Protein AF-A0A957UIY8-F1 (afdb_monomer_lite)

Radius of gyration: 39.54 Å; chains: 1; bounding box: 63×106×102 Å

Structure (mmCIF, N/CA/C/O backbone):
data_AF-A0A957UIY8-F1
#
_entry.id   AF-A0A957UIY8-F1
#
loop_
_atom_site.group_PDB
_atom_site.id
_atom_site.type_symbol
_atom_site.label_atom_id
_atom_site.label_alt_id
_atom_site.label_comp_id
_atom_site.label_asym_id
_atom_site.label_entity_id
_atom_site.label_seq_id
_atom_site.pdbx_PDB_ins_code
_atom_site.Cartn_x
_atom_site.Cartn_y
_atom_site.Cartn_z
_atom_site.occupancy
_atom_site.B_iso_or_equiv
_atom_site.auth_seq_id
_atom_site.auth_comp_id
_atom_site.auth_asym_id
_atom_site.auth_atom_id
_atom_site.pdbx_PDB_model_num
ATOM 1 N N . MET A 1 1 ? 25.566 -82.751 16.396 1.00 43.81 1 MET A N 1
ATOM 2 C CA . MET A 1 1 ? 25.755 -81.304 16.146 1.00 43.81 1 MET A CA 1
ATOM 3 C C . MET A 1 1 ? 25.849 -81.069 14.645 1.00 43.81 1 MET A C 1
ATOM 5 O O . MET A 1 1 ? 26.873 -81.394 14.070 1.00 43.81 1 MET A O 1
ATOM 9 N N . SER A 1 2 ? 24.800 -80.549 14.004 1.00 34.78 2 SER A N 1
ATOM 10 C CA . SER A 1 2 ? 24.921 -79.896 12.693 1.00 34.78 2 SER A CA 1
ATOM 11 C C . SER A 1 2 ? 23.714 -78.977 12.499 1.00 34.78 2 SER A C 1
ATOM 13 O O . SER A 1 2 ? 22.582 -79.446 12.396 1.00 34.78 2 SER A O 1
ATOM 15 N N . ARG A 1 3 ? 23.929 -77.658 12.580 1.00 38.94 3 ARG A N 1
ATOM 16 C CA . ARG A 1 3 ? 22.886 -76.651 12.341 1.00 38.94 3 ARG A CA 1
ATOM 17 C C . ARG A 1 3 ? 22.737 -76.487 10.831 1.00 38.94 3 ARG A C 1
ATOM 19 O O . ARG A 1 3 ? 23.610 -75.912 10.189 1.00 38.94 3 ARG A O 1
ATOM 26 N N . ILE A 1 4 ? 21.623 -76.968 10.286 1.00 39.56 4 ILE A N 1
ATOM 27 C CA . ILE A 1 4 ? 21.183 -76.671 8.920 1.00 39.56 4 ILE A CA 1
ATOM 28 C C . ILE A 1 4 ? 20.757 -75.196 8.897 1.00 39.56 4 ILE A C 1
ATOM 30 O O . ILE A 1 4 ? 19.635 -74.839 9.245 1.00 39.56 4 ILE A O 1
ATOM 34 N N . GLY A 1 5 ? 21.702 -74.313 8.575 1.00 40.25 5 GLY A N 1
ATOM 35 C CA . GLY A 1 5 ? 21.444 -72.898 8.337 1.00 40.25 5 GLY A CA 1
ATOM 36 C C . GLY A 1 5 ? 20.887 -72.708 6.931 1.00 40.25 5 GLY A C 1
ATOM 37 O O . GLY A 1 5 ? 21.641 -72.728 5.963 1.00 40.25 5 GLY A O 1
ATOM 38 N N . ASN A 1 6 ? 19.572 -72.526 6.833 1.00 40.34 6 ASN A N 1
ATOM 39 C CA . ASN A 1 6 ? 18.857 -72.177 5.610 1.00 40.34 6 ASN A CA 1
ATOM 40 C C . ASN A 1 6 ? 19.331 -70.800 5.094 1.00 40.34 6 ASN A C 1
ATOM 42 O O . ASN A 1 6 ? 18.831 -69.757 5.519 1.00 40.34 6 ASN A O 1
ATOM 46 N N . LYS A 1 7 ? 20.343 -70.779 4.217 1.00 44.88 7 LYS A N 1
ATOM 47 C CA . LYS A 1 7 ? 20.733 -69.583 3.463 1.00 44.88 7 LYS A CA 1
ATOM 48 C C . LYS A 1 7 ? 19.700 -69.388 2.355 1.00 44.88 7 LYS A C 1
ATOM 50 O O . LYS A 1 7 ? 19.820 -69.996 1.300 1.00 44.88 7 LYS A O 1
ATOM 55 N N . ARG A 1 8 ? 18.683 -68.553 2.587 1.00 50.72 8 ARG A N 1
ATOM 56 C CA . ARG A 1 8 ? 17.827 -68.072 1.493 1.00 50.72 8 ARG A CA 1
ATOM 57 C C . ARG A 1 8 ? 18.719 -67.329 0.497 1.00 50.72 8 ARG A C 1
ATOM 59 O O . ARG A 1 8 ? 19.300 -66.300 0.849 1.00 50.72 8 ARG A O 1
ATOM 66 N N . GLU A 1 9 ? 18.865 -67.866 -0.708 1.00 51.28 9 GLU A N 1
ATOM 67 C CA . GLU A 1 9 ? 19.443 -67.139 -1.834 1.00 51.28 9 GLU A CA 1
ATOM 68 C C . GLU A 1 9 ? 18.608 -65.876 -2.053 1.00 51.28 9 GLU A C 1
ATOM 70 O O . GLU A 1 9 ? 17.400 -65.934 -2.261 1.00 51.28 9 GLU A O 1
ATOM 75 N N . THR A 1 10 ? 19.235 -64.711 -1.903 1.00 62.66 10 THR A N 1
ATOM 76 C CA . THR A 1 10 ? 18.568 -63.417 -2.075 1.00 62.66 10 THR A CA 1
ATOM 77 C C . THR A 1 10 ? 18.944 -62.865 -3.440 1.00 62.66 10 THR A C 1
ATOM 79 O O . THR A 1 10 ? 19.878 -62.070 -3.574 1.00 62.66 10 THR A O 1
ATOM 82 N N . THR A 1 11 ? 18.249 -63.333 -4.476 1.00 77.69 11 THR A N 1
ATOM 83 C CA . THR A 1 11 ? 18.383 -62.798 -5.833 1.00 77.69 11 THR A CA 1
ATOM 84 C C . THR A 1 11 ? 17.971 -61.328 -5.861 1.00 77.69 11 THR A C 1
ATOM 86 O O . THR A 1 11 ? 17.060 -60.892 -5.156 1.00 77.69 11 THR A O 1
ATOM 89 N N . VAL A 1 12 ? 18.714 -60.533 -6.629 1.00 83.12 12 VAL A N 1
ATOM 90 C CA . VAL A 1 12 ? 18.383 -59.127 -6.872 1.00 83.12 12 VAL A CA 1
ATOM 91 C C . VAL A 1 12 ? 17.495 -59.073 -8.103 1.00 83.12 12 VAL A C 1
ATOM 93 O O . VAL A 1 12 ? 17.894 -59.543 -9.165 1.00 83.12 12 VAL A O 1
ATOM 96 N N . GLU A 1 13 ? 16.315 -58.493 -7.952 1.00 89.00 13 GLU A N 1
ATOM 97 C CA . GLU A 1 13 ? 15.341 -58.309 -9.024 1.00 89.00 13 GLU A CA 1
ATOM 98 C C . GLU A 1 13 ? 15.510 -56.923 -9.654 1.00 89.00 13 GLU A C 1
ATOM 100 O O . GLU A 1 13 ? 15.839 -55.951 -8.967 1.00 89.00 13 GLU A O 1
ATOM 105 N N . MET A 1 14 ? 15.296 -56.834 -10.966 1.00 85.19 14 MET A N 1
ATOM 106 C CA . MET A 1 14 ? 15.291 -55.582 -11.724 1.00 85.19 14 MET A CA 1
ATOM 107 C C . MET A 1 14 ? 13.860 -55.289 -12.171 1.00 85.19 14 MET A C 1
ATOM 109 O O . MET A 1 14 ? 13.295 -56.072 -12.928 1.00 85.19 14 MET A O 1
ATOM 113 N N . ILE A 1 15 ? 13.289 -54.167 -11.732 1.00 85.75 15 ILE A N 1
ATOM 114 C CA . ILE A 1 15 ? 11.948 -53.706 -12.123 1.00 85.75 15 ILE A CA 1
ATOM 115 C C . ILE A 1 15 ? 12.095 -52.264 -12.608 1.00 85.75 15 ILE A C 1
ATOM 117 O O . ILE A 1 15 ? 12.599 -51.427 -11.860 1.00 85.75 15 ILE A O 1
ATOM 121 N N . ASP A 1 16 ? 11.738 -51.984 -13.864 1.00 84.62 16 ASP A N 1
ATOM 122 C CA . ASP A 1 16 ? 11.855 -50.658 -14.501 1.00 84.62 16 ASP A CA 1
ATOM 123 C C . ASP A 1 16 ? 13.245 -50.005 -14.355 1.00 84.62 16 ASP A C 1
ATOM 125 O O . ASP A 1 16 ? 13.390 -48.810 -14.103 1.00 84.62 16 ASP A O 1
ATOM 129 N N . GLY A 1 17 ? 14.304 -50.816 -14.462 1.00 82.62 17 GLY A N 1
ATOM 130 C CA . GLY A 1 17 ? 15.690 -50.361 -14.300 1.00 82.62 17 GLY A CA 1
ATOM 131 C C . GLY A 1 17 ? 16.116 -50.106 -12.847 1.00 82.62 17 GLY A C 1
ATOM 132 O O . GLY A 1 17 ? 17.237 -49.665 -12.605 1.00 82.62 17 GLY A O 1
ATOM 133 N N . VAL A 1 18 ? 15.262 -50.412 -11.868 1.00 84.75 18 VAL A N 1
ATOM 134 C CA . VAL A 1 18 ? 15.526 -50.253 -10.435 1.00 84.75 18 VAL A CA 1
ATOM 135 C C . VAL A 1 18 ? 15.762 -51.613 -9.778 1.00 84.75 18 VAL A C 1
ATOM 137 O O . VAL A 1 18 ? 15.071 -52.591 -10.050 1.00 84.75 18 VAL A O 1
ATOM 140 N N . ARG A 1 19 ? 16.744 -51.668 -8.875 1.00 88.88 19 ARG A N 1
ATOM 141 C CA . ARG A 1 19 ? 17.137 -52.884 -8.155 1.00 88.88 19 ARG A CA 1
ATOM 142 C C . ARG A 1 19 ? 16.327 -53.099 -6.881 1.00 88.88 19 ARG A C 1
ATOM 144 O O . ARG A 1 19 ? 16.262 -52.198 -6.042 1.00 88.88 19 ARG A O 1
ATOM 151 N N . TYR A 1 20 ? 15.847 -54.321 -6.679 1.00 89.06 20 TYR A N 1
ATOM 152 C CA . TYR A 1 20 ? 15.135 -54.761 -5.480 1.00 89.06 20 TYR A CA 1
ATOM 153 C C . TYR A 1 20 ? 15.753 -56.029 -4.891 1.00 89.06 20 TYR A C 1
ATOM 155 O O . TYR A 1 20 ? 16.330 -56.855 -5.595 1.00 89.06 20 TYR A O 1
ATOM 163 N N . ARG A 1 21 ? 15.641 -56.191 -3.574 1.00 88.81 21 ARG A N 1
ATOM 164 C CA . ARG A 1 21 ? 15.962 -57.441 -2.874 1.00 88.81 21 ARG A CA 1
ATOM 165 C C . ARG A 1 21 ? 14.912 -57.667 -1.800 1.00 88.81 21 ARG A C 1
ATOM 167 O O . ARG A 1 21 ? 14.683 -56.772 -0.997 1.00 88.81 21 ARG A O 1
ATOM 174 N N . ASN A 1 22 ? 14.275 -58.836 -1.774 1.00 85.94 22 ASN A N 1
ATOM 175 C CA . ASN A 1 22 ? 13.220 -59.153 -0.799 1.00 85.94 22 ASN A CA 1
ATOM 176 C C . ASN A 1 22 ? 12.143 -58.045 -0.692 1.00 85.94 22 ASN A C 1
ATOM 178 O O . ASN A 1 22 ? 11.760 -57.657 0.410 1.00 85.94 22 ASN A O 1
ATOM 182 N N . GLY A 1 23 ? 11.728 -57.468 -1.828 1.00 84.88 23 GLY A N 1
ATOM 183 C CA . GLY A 1 23 ? 10.741 -56.380 -1.892 1.00 84.88 23 GLY A CA 1
ATOM 184 C C . GLY A 1 23 ? 11.243 -54.981 -1.496 1.00 84.88 23 GLY A C 1
ATOM 185 O O . GLY A 1 23 ? 10.517 -54.006 -1.662 1.00 84.88 23 GLY A O 1
ATOM 186 N N . GLY A 1 24 ? 12.480 -54.834 -1.010 1.00 87.38 24 GLY A N 1
ATOM 187 C CA . GLY A 1 24 ? 13.064 -53.534 -0.667 1.00 87.38 24 GLY A CA 1
ATOM 188 C C . GLY A 1 24 ? 13.900 -52.938 -1.802 1.00 87.38 24 GLY A C 1
ATOM 189 O O . GLY A 1 24 ? 14.765 -53.620 -2.356 1.00 87.38 24 GLY A O 1
ATOM 190 N N . ARG A 1 25 ? 13.692 -51.649 -2.117 1.00 90.56 25 ARG A N 1
ATOM 191 C CA . ARG A 1 25 ? 14.488 -50.909 -3.116 1.00 90.56 25 ARG A CA 1
ATOM 192 C C . ARG A 1 25 ? 15.942 -50.771 -2.659 1.00 90.56 25 ARG A C 1
ATOM 194 O O . ARG A 1 25 ? 16.208 -50.381 -1.520 1.00 90.56 25 ARG A O 1
ATOM 201 N N . LEU A 1 26 ? 16.888 -51.055 -3.549 1.00 90.31 26 LEU A N 1
ATOM 202 C CA . LEU A 1 26 ? 18.320 -50.889 -3.305 1.00 90.31 26 LEU A CA 1
ATOM 203 C C . LEU A 1 26 ? 18.812 -49.499 -3.724 1.00 90.31 26 LEU A C 1
ATOM 205 O O . LEU A 1 26 ? 18.276 -48.851 -4.620 1.00 90.31 26 LEU A O 1
ATOM 209 N N . CYS A 1 27 ? 19.869 -49.051 -3.056 1.00 91.06 27 CYS A N 1
ATOM 210 C CA . CYS A 1 27 ? 20.539 -47.783 -3.297 1.00 91.06 27 CYS A CA 1
ATOM 211 C C . CYS A 1 27 ? 21.176 -47.721 -4.694 1.00 91.06 27 CYS A C 1
ATOM 213 O O . CYS A 1 27 ? 21.987 -48.584 -5.037 1.00 91.06 27 CYS A O 1
ATOM 215 N N . ASN A 1 28 ? 20.908 -46.639 -5.432 1.00 88.38 28 ASN A N 1
ATOM 216 C CA . ASN A 1 28 ? 21.458 -46.380 -6.770 1.00 88.38 28 ASN A CA 1
ATOM 217 C C . ASN A 1 28 ? 22.728 -45.496 -6.755 1.00 88.38 28 ASN A C 1
ATOM 219 O O . ASN A 1 28 ? 22.948 -44.647 -7.624 1.00 88.38 28 ASN A O 1
ATOM 223 N N . ALA A 1 29 ? 23.549 -45.569 -5.700 1.00 85.69 29 ALA A N 1
ATOM 224 C CA . ALA A 1 29 ? 24.845 -44.880 -5.676 1.00 85.69 29 ALA A CA 1
ATOM 225 C C . ALA A 1 29 ? 25.738 -45.364 -6.832 1.00 85.69 29 ALA A C 1
ATOM 227 O O . ALA A 1 29 ? 25.640 -46.526 -7.216 1.00 85.69 29 ALA A O 1
ATOM 228 N N . LYS A 1 30 ? 26.553 -44.453 -7.396 1.00 69.75 30 LYS A N 1
ATOM 229 C CA . LYS A 1 30 ? 27.284 -44.594 -8.675 1.00 69.75 30 LYS A CA 1
ATOM 230 C C . LYS A 1 30 ? 27.619 -46.053 -9.030 1.00 69.75 30 LYS A C 1
ATOM 232 O O . LYS A 1 30 ? 28.400 -46.692 -8.330 1.00 69.75 30 LYS A O 1
ATOM 237 N N . ARG A 1 31 ? 27.081 -46.498 -10.175 1.00 65.50 31 ARG A N 1
ATOM 238 C CA . ARG A 1 31 ? 27.198 -47.848 -10.768 1.00 65.50 31 ARG A CA 1
ATOM 239 C C . ARG A 1 31 ? 26.404 -48.956 -10.070 1.00 65.50 31 ARG A C 1
ATOM 241 O O . ARG A 1 31 ? 26.729 -50.122 -10.253 1.00 65.50 31 ARG A O 1
ATOM 248 N N . ASP A 1 32 ? 25.400 -48.606 -9.268 1.00 71.25 32 ASP A N 1
ATOM 249 C CA . ASP A 1 32 ? 24.534 -49.569 -8.584 1.00 71.25 32 ASP A CA 1
ATOM 250 C C . ASP A 1 32 ? 25.334 -50.646 -7.833 1.00 71.25 32 ASP A C 1
ATOM 252 O O . ASP A 1 32 ? 25.001 -51.827 -7.823 1.00 71.25 32 ASP A O 1
ATOM 256 N N . THR A 1 33 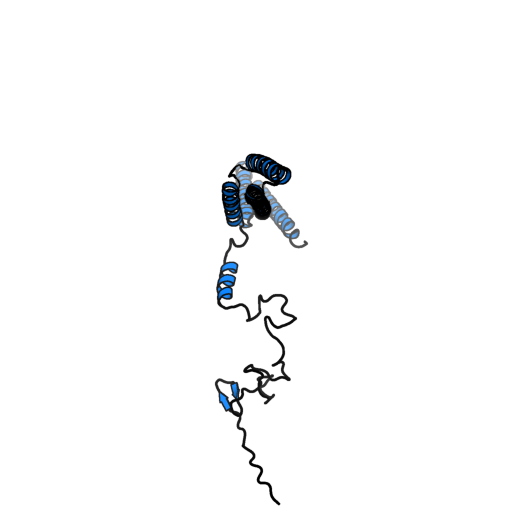? 26.433 -50.266 -7.188 1.00 75.88 33 THR A N 1
ATOM 257 C CA . THR A 1 33 ? 27.326 -51.218 -6.499 1.00 75.88 33 THR A CA 1
ATOM 258 C C . THR A 1 33 ? 27.038 -51.328 -5.007 1.00 75.88 33 THR A C 1
ATOM 260 O O . THR A 1 33 ? 27.438 -52.298 -4.374 1.00 75.88 33 THR A O 1
ATOM 263 N N . CYS A 1 34 ? 26.311 -50.365 -4.430 1.00 83.81 34 CYS A N 1
ATOM 264 C CA . CYS A 1 34 ? 26.157 -50.247 -2.981 1.00 83.81 34 CYS A CA 1
ATOM 265 C C . CYS A 1 34 ? 25.436 -51.440 -2.330 1.00 83.81 34 CYS A C 1
ATOM 267 O O . CYS A 1 34 ? 25.770 -51.802 -1.206 1.00 83.81 34 CYS A O 1
ATOM 269 N N . GLY A 1 35 ? 24.421 -52.016 -2.983 1.00 83.56 35 GLY A N 1
ATOM 270 C CA . GLY A 1 35 ? 23.695 -53.201 -2.497 1.00 83.56 35 GLY A CA 1
ATOM 271 C C . GLY A 1 35 ? 22.893 -53.033 -1.193 1.00 83.56 35 GLY A C 1
ATOM 272 O O . GLY A 1 35 ? 22.199 -53.967 -0.801 1.00 83.56 35 GLY A O 1
ATOM 273 N N . ALA A 1 36 ? 22.960 -51.874 -0.530 1.00 88.31 36 ALA A N 1
ATOM 274 C CA . ALA A 1 36 ? 22.189 -51.549 0.669 1.00 88.31 36 ALA A CA 1
ATOM 275 C C . ALA A 1 36 ? 20.785 -51.034 0.320 1.00 88.31 36 ALA A C 1
ATOM 277 O O . ALA A 1 36 ? 20.599 -50.420 -0.731 1.00 88.31 36 ALA A O 1
ATOM 278 N N . TYR A 1 37 ? 19.819 -51.215 1.225 1.00 90.31 37 TYR A N 1
ATOM 279 C CA . TYR A 1 37 ? 18.465 -50.683 1.061 1.00 90.31 37 TYR A CA 1
ATOM 280 C C . TYR A 1 37 ? 18.441 -49.154 1.064 1.00 90.31 37 TYR A C 1
ATOM 282 O O . TYR A 1 37 ? 19.153 -48.499 1.835 1.00 90.31 37 TYR A O 1
ATOM 290 N N . ALA A 1 38 ? 17.605 -48.585 0.202 1.00 90.62 38 ALA A N 1
ATOM 291 C CA . ALA A 1 38 ? 17.297 -47.171 0.238 1.00 90.62 38 ALA A CA 1
ATOM 292 C C . ALA A 1 38 ? 16.423 -46.839 1.456 1.00 90.62 38 ALA A C 1
ATOM 294 O O . ALA A 1 38 ? 15.601 -47.641 1.898 1.00 90.62 38 ALA A O 1
ATOM 295 N N . VAL A 1 39 ? 16.624 -45.655 2.031 1.00 89.44 39 VAL A N 1
ATOM 296 C CA . VAL A 1 39 ? 15.901 -45.235 3.239 1.00 89.44 39 VAL A CA 1
ATOM 297 C C . VAL A 1 39 ? 14.542 -44.648 2.846 1.00 89.44 39 VAL A C 1
ATOM 299 O O . VAL A 1 39 ? 14.480 -43.810 1.950 1.00 89.44 39 VAL A O 1
ATOM 302 N N . GLY A 1 40 ? 13.464 -45.081 3.513 1.00 79.62 40 GLY A N 1
ATOM 303 C CA . GLY A 1 40 ? 12.134 -44.457 3.418 1.00 79.62 40 GLY A CA 1
ATOM 304 C C . GLY A 1 40 ? 11.519 -44.422 2.013 1.00 79.62 40 GLY A C 1
ATOM 305 O O . GLY A 1 40 ? 10.877 -43.440 1.667 1.00 79.62 40 GLY A O 1
ATOM 306 N N . GLY A 1 41 ? 11.768 -45.435 1.173 1.00 73.75 41 GLY A N 1
ATOM 307 C CA . GLY A 1 41 ? 11.279 -45.470 -0.217 1.00 73.75 41 GLY A CA 1
ATOM 308 C C . GLY A 1 41 ? 12.050 -44.575 -1.202 1.00 73.75 41 GLY A C 1
ATOM 309 O O . GLY A 1 41 ? 11.715 -44.532 -2.384 1.00 73.75 41 GLY A O 1
ATOM 310 N N . GLY A 1 42 ? 13.099 -43.884 -0.743 1.00 81.88 42 GLY A N 1
ATOM 311 C CA . GLY A 1 42 ? 13.964 -43.056 -1.582 1.00 81.88 42 GLY A CA 1
ATOM 312 C C . GLY A 1 42 ? 14.906 -43.859 -2.487 1.00 81.88 42 GLY A C 1
ATOM 313 O O . GLY A 1 42 ? 14.754 -45.059 -2.692 1.00 81.88 42 GLY A O 1
ATOM 314 N N . GLU A 1 43 ? 15.925 -43.189 -3.030 1.00 87.62 43 GLU A N 1
ATOM 315 C CA . GLU A 1 43 ? 16.858 -43.809 -3.992 1.00 87.62 43 GLU A CA 1
ATOM 316 C C . GLU A 1 43 ? 18.227 -44.162 -3.401 1.00 87.62 43 GLU A C 1
ATOM 318 O O . GLU A 1 43 ? 18.998 -44.909 -4.001 1.00 87.62 43 GLU A O 1
ATOM 323 N N . LYS A 1 44 ? 18.563 -43.609 -2.230 1.00 89.19 44 LYS A N 1
ATOM 324 C CA . LYS A 1 44 ? 19.884 -43.747 -1.606 1.00 89.19 44 LYS A CA 1
ATOM 325 C C . LYS A 1 44 ? 19.776 -44.370 -0.217 1.00 89.19 44 LYS A C 1
ATOM 327 O O . LYS A 1 44 ? 18.807 -44.145 0.507 1.00 89.19 44 LYS A O 1
ATOM 332 N N . CYS A 1 45 ? 20.791 -45.139 0.170 1.00 91.06 45 CYS A N 1
ATOM 333 C CA . CYS A 1 45 ? 20.922 -45.666 1.529 1.00 91.06 45 CYS A CA 1
ATOM 334 C C . CYS A 1 45 ? 21.451 -44.597 2.494 1.00 91.06 45 CYS A C 1
ATOM 336 O O . CYS A 1 45 ? 21.872 -43.516 2.080 1.00 91.06 45 CYS A O 1
ATOM 338 N N . HIS A 1 46 ? 21.499 -44.926 3.785 1.00 89.25 46 HIS A N 1
ATOM 339 C CA . HIS A 1 46 ? 22.016 -44.033 4.822 1.00 89.25 46 HIS A CA 1
ATOM 340 C C . HIS A 1 46 ? 23.434 -43.506 4.524 1.00 89.25 46 HIS A C 1
ATOM 342 O O . HIS A 1 46 ? 23.673 -42.314 4.690 1.00 89.25 46 HIS A O 1
ATOM 348 N N . TYR A 1 47 ? 24.323 -44.359 4.002 1.00 87.06 47 TYR A N 1
ATOM 349 C CA . TYR A 1 47 ? 25.715 -44.012 3.676 1.00 87.06 47 TYR A CA 1
ATOM 350 C C . TYR A 1 47 ? 25.874 -43.151 2.418 1.00 87.06 47 TYR A C 1
ATOM 352 O O . TYR A 1 47 ? 26.886 -42.484 2.252 1.00 87.06 47 TYR A O 1
ATOM 360 N N . HIS A 1 48 ? 24.873 -43.140 1.538 1.00 88.69 48 HIS A N 1
ATOM 361 C CA . HIS A 1 48 ? 24.898 -42.382 0.286 1.00 88.69 48 HIS A CA 1
ATOM 362 C C . HIS A 1 48 ? 23.909 -41.208 0.299 1.00 88.69 48 HIS A C 1
ATOM 364 O O . HIS A 1 48 ? 23.394 -40.807 -0.745 1.00 88.69 48 HIS A O 1
ATOM 370 N N . GLY A 1 49 ? 23.630 -40.665 1.490 1.00 83.38 49 GLY A N 1
ATOM 371 C CA . GLY A 1 49 ? 22.823 -39.455 1.665 1.00 83.38 49 GLY A CA 1
ATOM 372 C C . GLY A 1 49 ? 21.310 -39.682 1.711 1.00 83.38 49 GLY A C 1
ATOM 373 O O . GLY A 1 49 ? 20.542 -38.745 1.522 1.00 83.38 49 GLY A O 1
ATOM 374 N N . GLY A 1 50 ? 20.849 -40.909 1.966 1.00 85.81 50 GLY A N 1
ATOM 375 C CA . GLY A 1 50 ? 19.422 -41.231 2.089 1.00 85.81 50 GLY A CA 1
ATOM 376 C C . GLY A 1 50 ? 18.723 -40.571 3.284 1.00 85.81 50 GLY A C 1
ATOM 377 O O . GLY A 1 50 ? 17.517 -40.382 3.237 1.00 85.81 50 GLY A O 1
ATOM 378 N N . LYS A 1 51 ? 19.472 -40.194 4.334 1.00 84.50 51 LYS A N 1
ATOM 379 C CA . LYS A 1 51 ? 18.955 -39.419 5.483 1.00 84.50 51 LYS A CA 1
ATOM 380 C C . LYS A 1 51 ? 19.227 -37.915 5.383 1.00 84.50 51 LYS A C 1
ATOM 382 O O . LYS A 1 51 ? 18.858 -37.178 6.288 1.00 84.50 51 LYS A O 1
ATOM 387 N N . THR A 1 52 ? 19.916 -37.461 4.337 1.00 82.00 52 THR A N 1
ATOM 388 C CA . THR A 1 52 ? 20.223 -36.038 4.177 1.00 82.00 52 THR A CA 1
ATOM 389 C C . THR A 1 52 ? 18.932 -35.291 3.831 1.00 82.00 52 THR A C 1
ATOM 391 O O . THR A 1 52 ? 18.312 -35.649 2.825 1.00 82.00 52 THR A O 1
ATOM 394 N N . PRO A 1 53 ? 18.523 -34.274 4.614 1.00 72.81 53 PRO A N 1
ATOM 395 C CA . PRO A 1 53 ? 17.337 -33.475 4.317 1.00 72.81 53 PRO A CA 1
ATOM 396 C C . PRO A 1 53 ? 17.458 -32.778 2.957 1.00 72.81 53 PRO A C 1
ATOM 398 O O . PRO A 1 53 ? 18.523 -32.264 2.601 1.00 72.81 53 PRO A O 1
ATOM 401 N N . LYS A 1 54 ? 16.374 -32.770 2.179 1.00 71.25 54 LYS A N 1
ATOM 402 C CA . LYS A 1 54 ? 16.312 -32.188 0.829 1.00 71.25 54 LYS A CA 1
ATOM 403 C C . LYS A 1 54 ? 15.128 -31.236 0.731 1.00 71.25 54 LYS A C 1
ATOM 405 O O . LYS A 1 54 ? 14.149 -31.388 1.449 1.00 71.25 54 LYS A O 1
ATOM 410 N N . GLY A 1 55 ? 15.194 -30.293 -0.206 1.00 67.56 55 GLY A N 1
ATOM 411 C CA . GLY A 1 55 ? 14.112 -29.328 -0.405 1.00 67.56 55 GLY A CA 1
ATOM 412 C C . GLY A 1 55 ? 13.942 -28.420 0.812 1.00 67.56 55 GLY A C 1
ATOM 413 O O . GLY A 1 55 ? 14.938 -27.923 1.331 1.00 67.56 55 GLY A O 1
ATOM 414 N N . VAL A 1 56 ? 12.694 -28.226 1.245 1.00 64.81 56 VAL A N 1
ATOM 415 C CA . VAL A 1 56 ? 12.312 -27.356 2.375 1.00 64.81 56 VAL A CA 1
ATOM 416 C C . VAL A 1 56 ? 12.967 -27.744 3.699 1.00 64.81 56 VAL A C 1
ATOM 418 O O . VAL A 1 56 ? 13.275 -26.867 4.496 1.00 64.81 56 VAL A O 1
ATOM 421 N N . ASP A 1 57 ? 13.261 -29.030 3.890 1.00 65.38 57 ASP A N 1
ATOM 422 C CA . ASP A 1 57 ? 13.875 -29.538 5.120 1.00 65.38 57 ASP A CA 1
ATOM 423 C C . ASP A 1 57 ? 15.404 -29.366 5.132 1.00 65.38 57 ASP A C 1
ATOM 425 O O . ASP A 1 57 ? 16.072 -29.710 6.108 1.00 65.38 57 ASP A O 1
ATOM 429 N N . SER A 1 58 ? 15.997 -28.863 4.042 1.00 71.06 58 SER A N 1
ATOM 430 C CA . SER A 1 58 ? 17.436 -28.619 3.976 1.00 71.06 58 SER A CA 1
ATOM 431 C C . SER A 1 58 ? 17.805 -27.303 4.672 1.00 71.06 58 SER A C 1
ATOM 433 O O . SER A 1 58 ? 17.340 -26.247 4.243 1.00 71.06 58 SER A O 1
ATOM 435 N N . PRO A 1 59 ? 18.743 -27.301 5.640 1.00 66.00 59 PRO A N 1
ATOM 436 C CA . PRO A 1 59 ? 19.222 -26.069 6.278 1.00 66.00 59 PRO A CA 1
ATOM 437 C C . PRO A 1 59 ? 19.975 -25.133 5.313 1.00 66.00 59 PRO A C 1
ATOM 439 O O . PRO A 1 59 ? 20.287 -23.997 5.659 1.00 66.00 59 PRO A O 1
ATOM 442 N N . HIS A 1 60 ? 20.271 -25.591 4.091 1.00 65.31 60 HIS A N 1
ATOM 443 C CA . HIS A 1 60 ? 20.905 -24.799 3.036 1.00 65.31 60 HIS A CA 1
ATOM 444 C C . HIS A 1 60 ? 19.919 -24.274 1.983 1.00 65.31 60 HIS A C 1
ATOM 446 O O . HIS A 1 60 ? 20.345 -23.626 1.023 1.00 65.31 60 HIS A O 1
ATOM 452 N N . ALA A 1 61 ? 18.615 -24.521 2.137 1.00 60.62 61 ALA A N 1
ATOM 453 C CA . ALA A 1 61 ? 17.593 -23.992 1.243 1.00 60.62 61 ALA A CA 1
ATOM 454 C C . ALA A 1 61 ? 17.410 -22.479 1.457 1.00 60.62 61 ALA A C 1
ATOM 456 O O . ALA A 1 61 ? 16.494 -22.034 2.136 1.00 60.62 61 ALA A O 1
ATOM 457 N N . LYS A 1 62 ? 18.296 -21.667 0.864 1.00 58.28 62 LYS A N 1
ATOM 458 C CA . LYS A 1 62 ? 18.199 -20.197 0.915 1.00 58.28 62 LYS A CA 1
ATOM 459 C C . LYS A 1 62 ? 17.009 -19.678 0.109 1.00 58.28 62 LYS A C 1
ATOM 461 O O . LYS A 1 62 ? 16.308 -18.773 0.549 1.00 58.28 62 LYS A O 1
ATOM 466 N N . HIS A 1 63 ? 16.784 -20.254 -1.073 1.00 58.28 63 HIS A N 1
ATOM 467 C CA . HIS A 1 63 ? 15.679 -19.906 -1.963 1.00 58.28 63 HIS A CA 1
ATOM 468 C C . HIS A 1 63 ? 15.110 -21.201 -2.552 1.00 58.28 63 HIS A C 1
ATOM 470 O O . HIS A 1 63 ? 15.828 -21.959 -3.203 1.00 58.28 63 HIS A O 1
ATOM 476 N N . LEU A 1 64 ? 13.815 -21.459 -2.359 1.00 58.56 64 LEU A N 1
ATOM 477 C CA . LEU A 1 64 ? 13.135 -22.660 -2.872 1.00 58.56 64 LEU A CA 1
ATOM 478 C C . LEU A 1 64 ? 12.903 -22.630 -4.394 1.00 58.56 64 LEU A C 1
ATOM 480 O O . LEU A 1 64 ? 12.340 -23.577 -4.938 1.00 58.56 64 LEU A O 1
ATOM 484 N N . ARG A 1 65 ? 13.384 -21.581 -5.079 1.00 55.41 65 ARG A N 1
ATOM 485 C CA . ARG A 1 65 ? 13.212 -21.288 -6.514 1.00 55.41 65 ARG A CA 1
ATOM 486 C C . ARG A 1 65 ? 13.567 -22.450 -7.448 1.00 55.41 65 ARG A C 1
ATOM 488 O O . ARG A 1 65 ? 12.956 -22.588 -8.496 1.00 55.41 65 ARG A O 1
ATOM 495 N N . TYR A 1 66 ? 14.534 -23.280 -7.057 1.00 53.47 66 TYR A N 1
ATOM 496 C CA . TYR A 1 66 ? 14.968 -24.467 -7.811 1.00 53.47 66 TYR A CA 1
ATOM 497 C C . TYR A 1 66 ? 14.718 -25.777 -7.060 1.00 53.47 66 TYR A C 1
ATOM 499 O O . TYR A 1 66 ? 15.167 -26.846 -7.476 1.00 53.47 66 TYR A O 1
ATOM 507 N N . SER A 1 67 ? 14.047 -25.711 -5.910 1.00 57.47 67 SER A N 1
ATOM 508 C CA . SER A 1 67 ? 13.701 -26.911 -5.166 1.00 57.47 67 SER A CA 1
ATOM 509 C C . SER A 1 67 ? 12.523 -27.591 -5.859 1.00 57.47 67 SER A C 1
ATOM 511 O O . SER A 1 67 ? 11.538 -26.942 -6.200 1.00 57.47 67 SER A O 1
ATOM 513 N N . LYS A 1 68 ? 12.567 -28.920 -5.988 1.00 55.94 68 LYS A N 1
ATOM 514 C CA . LYS A 1 68 ? 11.407 -29.741 -6.392 1.00 55.94 68 LYS A CA 1
ATOM 515 C C . LYS A 1 68 ? 10.251 -29.702 -5.367 1.00 55.94 68 LYS A C 1
ATOM 517 O O . LYS A 1 68 ? 9.402 -30.580 -5.377 1.00 55.94 68 LYS A O 1
ATOM 522 N N . ALA A 1 69 ? 10.277 -28.751 -4.434 1.00 59.16 69 ALA A N 1
ATOM 523 C CA . ALA A 1 69 ? 9.324 -28.589 -3.347 1.00 59.16 69 ALA A CA 1
ATOM 524 C C . ALA A 1 69 ? 8.356 -27.419 -3.582 1.00 59.16 69 ALA A C 1
ATOM 526 O O . ALA A 1 69 ? 7.532 -27.152 -2.711 1.00 59.16 69 ALA A O 1
ATOM 527 N N . LEU A 1 70 ? 8.439 -26.717 -4.724 1.00 61.47 70 LEU A N 1
ATOM 528 C CA . LEU A 1 70 ? 7.373 -25.798 -5.113 1.00 61.47 70 LEU A CA 1
ATOM 529 C C . LEU A 1 70 ? 6.124 -26.639 -5.437 1.00 61.47 70 LEU A C 1
ATOM 531 O O . LEU A 1 70 ? 6.206 -27.486 -6.325 1.00 61.47 70 LEU A O 1
ATOM 535 N N . PRO A 1 71 ? 4.995 -26.456 -4.731 1.00 69.88 71 PRO A N 1
ATOM 536 C CA . PRO A 1 71 ? 3.784 -27.221 -5.009 1.00 69.88 71 PRO A CA 1
ATOM 537 C C . PRO A 1 71 ? 3.321 -27.003 -6.453 1.00 69.88 71 PRO A C 1
ATOM 539 O O . PRO A 1 71 ? 3.346 -25.866 -6.924 1.00 69.88 71 PRO A O 1
ATOM 542 N N . ASP A 1 72 ? 2.828 -28.047 -7.124 1.00 66.75 72 ASP A N 1
ATOM 543 C CA . ASP A 1 72 ? 2.441 -27.993 -8.548 1.00 66.75 72 ASP A CA 1
ATOM 544 C C . ASP A 1 72 ? 1.469 -26.842 -8.863 1.00 66.75 72 ASP A C 1
ATOM 546 O O . ASP A 1 72 ? 1.604 -26.164 -9.882 1.00 66.75 72 ASP A O 1
ATOM 550 N N . ARG A 1 73 ? 0.557 -26.530 -7.927 1.00 68.25 73 ARG A N 1
ATOM 551 C CA . ARG A 1 73 ? -0.379 -25.393 -8.029 1.00 68.25 73 ARG A CA 1
ATOM 552 C C . ARG A 1 73 ? 0.308 -24.028 -8.183 1.00 68.25 73 ARG A C 1
ATOM 554 O O . ARG A 1 73 ? -0.259 -23.130 -8.788 1.00 68.25 73 ARG A O 1
ATOM 561 N N . MET A 1 74 ? 1.507 -23.865 -7.623 1.00 69.62 74 MET A N 1
ATOM 562 C CA . MET A 1 74 ? 2.286 -22.624 -7.681 1.00 69.62 74 MET A CA 1
ATOM 563 C C . MET A 1 74 ? 3.273 -22.619 -8.846 1.00 69.62 74 MET A C 1
ATOM 565 O O . MET A 1 74 ? 3.664 -21.546 -9.288 1.00 69.62 74 MET A O 1
ATOM 569 N N . ALA A 1 75 ? 3.682 -23.785 -9.355 1.00 69.06 75 ALA A N 1
ATOM 570 C CA . ALA A 1 75 ? 4.597 -23.866 -10.491 1.00 69.06 75 ALA A CA 1
ATOM 571 C C . ALA A 1 75 ? 3.981 -23.251 -11.758 1.00 69.06 75 ALA A C 1
ATOM 573 O O . ALA A 1 75 ? 4.652 -22.489 -12.451 1.00 69.06 75 ALA A O 1
ATOM 574 N N . ALA A 1 76 ? 2.694 -23.517 -12.005 1.00 72.06 76 ALA A N 1
ATOM 575 C CA . ALA A 1 76 ? 1.948 -22.904 -13.103 1.00 72.06 76 ALA A CA 1
ATOM 576 C C . ALA A 1 76 ? 1.835 -21.379 -12.935 1.00 72.06 76 ALA A C 1
ATOM 578 O O . ALA A 1 76 ? 2.209 -20.638 -13.837 1.00 72.06 76 ALA A O 1
ATOM 579 N N . GLN A 1 77 ? 1.431 -20.915 -11.748 1.00 73.50 77 GLN A N 1
ATOM 580 C CA . GLN A 1 77 ? 1.309 -19.483 -11.433 1.00 73.50 77 GLN A CA 1
ATOM 581 C C . GLN A 1 77 ? 2.654 -18.747 -11.507 1.00 73.50 77 GLN A C 1
ATOM 583 O O . GLN A 1 77 ? 2.718 -17.596 -11.921 1.00 73.50 77 GLN A O 1
ATOM 588 N N . TYR A 1 78 ? 3.748 -19.408 -11.125 1.00 73.19 78 TYR A N 1
ATOM 589 C CA . TYR A 1 78 ? 5.092 -18.849 -11.235 1.00 73.19 78 TYR A CA 1
ATOM 590 C C . TYR A 1 78 ? 5.544 -18.718 -12.694 1.00 73.19 78 TYR A C 1
ATOM 592 O O . TYR A 1 78 ? 6.144 -17.710 -13.058 1.00 73.19 78 TYR A O 1
ATOM 600 N N . ALA A 1 79 ? 5.268 -19.726 -13.528 1.00 73.31 79 ALA A N 1
ATOM 601 C CA . ALA A 1 79 ? 5.572 -19.669 -14.956 1.00 73.31 79 ALA A CA 1
ATOM 602 C C . ALA A 1 79 ? 4.742 -18.591 -15.671 1.00 73.31 79 ALA A C 1
ATOM 604 O O . ALA A 1 79 ? 5.283 -17.872 -16.505 1.00 73.31 79 ALA A O 1
ATOM 605 N N . GLU A 1 80 ? 3.468 -18.449 -15.302 1.00 76.12 80 GLU A N 1
ATOM 606 C CA . GLU A 1 80 ? 2.575 -17.396 -15.794 1.00 76.12 80 GLU A CA 1
ATOM 607 C C . GLU A 1 80 ? 3.080 -16.004 -15.396 1.00 76.12 80 GLU A C 1
ATOM 609 O O . GLU A 1 80 ? 3.256 -15.153 -16.261 1.00 76.12 80 GLU A O 1
ATOM 614 N N . ALA A 1 81 ? 3.449 -15.805 -14.126 1.00 78.31 81 ALA A N 1
ATOM 615 C CA . ALA A 1 81 ? 4.025 -14.545 -13.660 1.00 78.31 81 ALA A CA 1
ATOM 616 C C . ALA A 1 81 ? 5.360 -14.202 -14.348 1.00 78.31 81 ALA A C 1
ATOM 618 O O . ALA A 1 81 ? 5.635 -13.038 -14.597 1.00 78.31 81 ALA A O 1
ATOM 619 N N . LEU A 1 82 ? 6.202 -15.190 -14.681 1.00 76.75 82 LEU A N 1
ATOM 620 C CA . LEU A 1 82 ? 7.433 -14.952 -15.450 1.00 76.75 82 LEU A CA 1
ATOM 621 C C . LEU A 1 82 ? 7.180 -14.591 -16.919 1.00 76.75 82 LEU A C 1
ATOM 623 O O . LEU A 1 82 ? 8.045 -13.974 -17.539 1.00 76.75 82 LEU A O 1
ATOM 627 N N . ALA A 1 83 ? 6.057 -15.032 -17.482 1.00 75.75 83 ALA A N 1
ATOM 628 C CA . ALA A 1 83 ? 5.670 -14.738 -18.857 1.00 75.75 83 ALA A CA 1
ATOM 629 C C . ALA A 1 83 ? 4.950 -13.385 -18.991 1.00 75.75 83 ALA A C 1
ATOM 631 O O . ALA A 1 83 ? 4.767 -12.907 -20.110 1.00 75.75 83 ALA A O 1
ATOM 632 N N . ASP A 1 84 ? 4.562 -12.775 -17.871 1.00 77.50 84 ASP A N 1
ATOM 633 C CA . ASP A 1 84 ? 3.905 -11.477 -17.826 1.00 77.50 84 ASP A CA 1
ATOM 634 C C . ASP A 1 84 ? 4.911 -10.336 -18.069 1.00 77.50 84 ASP A C 1
ATOM 636 O O . ASP A 1 84 ? 5.811 -10.076 -17.265 1.00 77.50 84 ASP A O 1
ATOM 640 N N . GLY A 1 85 ? 4.760 -9.651 -19.205 1.00 71.50 85 GLY A N 1
ATOM 641 C CA . GLY A 1 85 ? 5.581 -8.494 -19.576 1.00 71.50 85 GLY A CA 1
ATOM 642 C C . GLY A 1 85 ? 5.313 -7.255 -18.719 1.00 71.50 85 GLY A C 1
ATOM 643 O O . GLY A 1 85 ? 6.184 -6.389 -18.608 1.00 71.50 85 GLY A O 1
ATOM 644 N N . ASP A 1 86 ? 4.156 -7.211 -18.060 1.00 76.88 86 ASP A N 1
ATOM 645 C CA . ASP A 1 86 ? 3.714 -6.106 -17.220 1.00 76.88 86 ASP A CA 1
ATOM 646 C C . ASP A 1 86 ? 3.896 -6.419 -15.729 1.00 76.88 86 ASP A C 1
ATOM 648 O O . ASP A 1 86 ? 3.492 -5.628 -14.885 1.00 76.88 86 ASP A O 1
ATOM 652 N N . LEU A 1 87 ? 4.597 -7.506 -15.373 1.00 79.94 87 LEU A N 1
ATOM 653 C CA . LEU A 1 87 ? 4.842 -7.909 -13.978 1.00 79.94 87 LEU A CA 1
ATOM 654 C C . LEU A 1 87 ? 5.431 -6.783 -13.102 1.00 79.94 87 LEU A C 1
ATOM 656 O O . LEU A 1 87 ? 5.266 -6.771 -11.882 1.00 79.94 87 LEU A O 1
ATOM 660 N N . LEU A 1 88 ? 6.179 -5.861 -13.714 1.00 79.31 88 LEU A N 1
ATOM 661 C CA . LEU A 1 88 ? 6.806 -4.720 -13.039 1.00 79.31 88 LEU A CA 1
ATOM 662 C C . LEU A 1 88 ? 6.001 -3.420 -13.158 1.00 79.31 88 LEU A C 1
ATOM 664 O O . LEU A 1 88 ? 6.445 -2.392 -12.649 1.00 79.31 88 LEU A O 1
ATOM 668 N N . GLU A 1 89 ? 4.880 -3.429 -13.870 1.00 84.81 89 GLU A N 1
ATOM 669 C CA . GLU A 1 89 ? 3.967 -2.298 -13.951 1.00 84.81 89 GLU A CA 1
ATOM 670 C C . GLU A 1 89 ? 3.128 -2.217 -12.691 1.00 84.81 89 GLU A C 1
ATOM 672 O O . GLU A 1 89 ? 2.469 -3.178 -12.323 1.00 84.81 89 GLU A O 1
ATOM 677 N N . LEU A 1 90 ? 3.129 -1.049 -12.044 1.00 87.44 90 LEU A N 1
ATOM 678 C CA . LEU A 1 90 ? 2.413 -0.884 -10.779 1.00 87.44 90 LEU A CA 1
ATOM 679 C C . LEU A 1 90 ? 1.184 0.036 -10.860 1.00 87.44 90 LEU A C 1
ATOM 681 O O . LEU A 1 90 ? 0.696 0.550 -9.845 1.00 87.44 90 LEU A O 1
ATOM 685 N N . ARG A 1 91 ? 0.691 0.316 -12.073 1.00 81.50 91 ARG A N 1
ATOM 686 C CA . ARG A 1 91 ? -0.460 1.213 -12.278 1.00 81.50 91 ARG A CA 1
ATOM 687 C C . ARG A 1 91 ? -1.745 0.633 -11.691 1.00 81.50 91 ARG A C 1
ATOM 689 O O . ARG A 1 91 ? -2.509 1.364 -11.058 1.00 81.50 91 ARG A O 1
ATOM 696 N N . SER A 1 92 ? -1.960 -0.665 -11.870 1.00 83.94 92 SER A N 1
ATOM 697 C CA . SER A 1 92 ? -3.136 -1.386 -11.375 1.00 83.94 92 SER A CA 1
ATOM 698 C C . SER A 1 92 ? -3.162 -1.436 -9.845 1.00 83.94 92 SER A C 1
ATOM 700 O O . SER A 1 92 ? -4.197 -1.203 -9.222 1.00 83.94 92 SER A O 1
ATOM 702 N N . GLU A 1 93 ? -2.006 -1.629 -9.221 1.00 89.62 93 GLU A N 1
ATOM 703 C CA . GLU A 1 93 ? -1.793 -1.645 -7.777 1.00 89.62 93 GLU A CA 1
ATOM 704 C C . GLU A 1 93 ? -2.065 -0.262 -7.184 1.00 89.62 93 GLU A C 1
ATOM 706 O O . GLU A 1 93 ? -2.759 -0.135 -6.172 1.00 89.62 93 GLU A O 1
ATOM 711 N N . ALA A 1 94 ? -1.569 0.798 -7.833 1.00 82.75 94 ALA A N 1
ATOM 712 C CA . ALA A 1 94 ? -1.857 2.171 -7.434 1.00 82.75 94 ALA A CA 1
ATOM 713 C C . ALA A 1 94 ? -3.361 2.485 -7.514 1.00 82.75 94 ALA A C 1
ATOM 715 O O . ALA A 1 94 ? -3.899 3.144 -6.617 1.00 82.75 94 ALA A O 1
ATOM 716 N N . ALA A 1 95 ? -4.044 2.004 -8.559 1.00 80.56 95 ALA A N 1
ATOM 717 C CA . ALA A 1 95 ? -5.486 2.158 -8.724 1.00 80.56 95 ALA A CA 1
ATOM 718 C C . ALA A 1 95 ? -6.271 1.388 -7.649 1.00 80.56 95 ALA A C 1
ATOM 720 O O . ALA A 1 95 ? -7.180 1.948 -7.036 1.00 80.56 95 ALA A O 1
ATOM 721 N N . LEU A 1 96 ? -5.883 0.146 -7.346 1.00 89.31 96 LEU A N 1
ATOM 722 C CA . LEU A 1 96 ? -6.508 -0.652 -6.292 1.00 89.31 96 LEU A CA 1
ATOM 723 C C . LEU A 1 96 ? -6.362 0.015 -4.918 1.00 89.31 96 LEU A C 1
ATOM 725 O O . LEU A 1 96 ? -7.332 0.117 -4.167 1.00 89.31 96 LEU A O 1
ATOM 729 N N . LEU A 1 97 ? -5.171 0.530 -4.602 1.00 88.62 97 LEU A N 1
ATOM 730 C CA . LEU A 1 97 ? -4.936 1.263 -3.357 1.00 88.62 97 LEU A CA 1
ATOM 731 C C . LEU A 1 97 ? -5.738 2.569 -3.303 1.00 88.62 97 LEU A C 1
ATOM 733 O O . LEU A 1 97 ? -6.248 2.919 -2.242 1.00 88.62 97 LEU A O 1
ATOM 737 N N . GLN A 1 98 ? -5.908 3.272 -4.427 1.00 88.88 98 GLN A N 1
ATOM 738 C CA . GLN A 1 98 ? -6.784 4.446 -4.503 1.00 88.88 98 GLN A CA 1
ATOM 739 C C . GLN A 1 98 ? -8.243 4.089 -4.187 1.00 88.88 98 GLN A C 1
ATOM 741 O O . GLN A 1 98 ? -8.889 4.803 -3.419 1.00 88.88 98 GLN A O 1
ATOM 746 N N . VAL A 1 99 ? -8.753 2.988 -4.746 1.00 90.81 99 VAL A N 1
ATOM 747 C CA . VAL A 1 99 ? -10.109 2.498 -4.456 1.00 90.81 99 VAL A CA 1
ATOM 748 C C . VAL A 1 99 ? -10.234 2.109 -2.984 1.00 90.81 99 VAL A C 1
ATOM 750 O O . VAL A 1 99 ? -11.203 2.496 -2.335 1.00 90.81 99 VAL A O 1
ATOM 753 N N . ARG A 1 100 ? -9.233 1.423 -2.416 1.00 90.69 100 ARG A N 1
ATOM 754 C CA . ARG A 1 100 ? -9.237 1.060 -0.993 1.00 90.69 100 ARG A CA 1
ATOM 755 C C . ARG A 1 100 ? -9.229 2.281 -0.075 1.00 90.69 100 ARG A C 1
ATOM 757 O O . ARG A 1 100 ? -9.927 2.275 0.931 1.00 90.69 100 ARG A O 1
ATOM 764 N N . VAL A 1 101 ? -8.477 3.331 -0.409 1.00 89.75 101 VAL A N 1
ATOM 765 C CA . VAL A 1 101 ? -8.515 4.594 0.348 1.00 89.75 101 VAL A CA 1
ATOM 766 C C . VAL A 1 101 ? -9.917 5.201 0.308 1.00 89.75 101 VAL A C 1
ATOM 768 O O . VAL A 1 101 ? -10.411 5.610 1.351 1.00 89.75 101 VAL A O 1
ATOM 771 N N . ALA A 1 102 ? -10.573 5.225 -0.855 1.00 84.62 102 ALA A N 1
ATOM 772 C CA . ALA A 1 102 ? -11.935 5.747 -0.971 1.00 84.62 102 ALA A CA 1
ATOM 773 C C . ALA A 1 102 ? -12.950 4.930 -0.148 1.00 84.62 102 ALA A C 1
ATOM 775 O O . ALA A 1 102 ? -13.771 5.514 0.553 1.00 84.62 102 ALA A O 1
ATOM 776 N N . ASP A 1 103 ? -12.855 3.599 -0.181 1.00 85.62 103 ASP A N 1
ATOM 777 C CA . ASP A 1 103 ? -13.681 2.689 0.626 1.00 85.62 103 ASP A CA 1
ATOM 778 C C . ASP A 1 103 ? -13.484 2.906 2.136 1.00 85.62 103 ASP A C 1
ATOM 780 O O . ASP A 1 103 ? -14.449 3.047 2.887 1.00 85.62 103 ASP A O 1
ATOM 784 N N . LEU A 1 104 ? -12.231 2.999 2.593 1.00 85.19 104 LEU A N 1
ATOM 785 C CA . LEU A 1 104 ? -11.929 3.261 4.001 1.00 85.19 104 LEU A CA 1
ATOM 786 C C . LEU A 1 104 ? -12.397 4.651 4.437 1.00 85.19 104 LEU A C 1
ATOM 788 O O . LEU A 1 104 ? -12.976 4.780 5.511 1.00 85.19 104 LEU A O 1
ATOM 792 N N . LEU A 1 105 ? -12.199 5.674 3.603 1.00 83.81 105 LEU A N 1
ATOM 793 C CA . LEU A 1 105 ? -12.695 7.018 3.887 1.00 83.81 105 LEU A CA 1
ATOM 794 C C . LEU A 1 105 ? -14.220 7.035 3.982 1.00 83.81 105 LEU A C 1
ATOM 796 O O . LEU A 1 105 ? -14.730 7.593 4.939 1.00 83.81 105 LEU A O 1
ATOM 800 N N . ALA A 1 106 ? -14.950 6.354 3.095 1.00 82.31 106 ALA A N 1
ATOM 801 C CA . ALA A 1 106 ? -16.411 6.268 3.180 1.00 82.31 106 ALA A CA 1
ATOM 802 C C . ALA A 1 106 ? -16.905 5.623 4.490 1.00 82.31 106 ALA A C 1
ATOM 804 O O . ALA A 1 106 ? -17.981 5.958 4.980 1.00 82.31 106 ALA A O 1
ATOM 805 N N . ARG A 1 107 ? -16.119 4.709 5.075 1.00 74.38 107 ARG A N 1
ATOM 806 C CA . ARG A 1 107 ? -16.418 4.079 6.373 1.00 74.38 107 ARG A CA 1
ATOM 807 C C . ARG A 1 107 ? -16.079 4.973 7.567 1.00 74.38 107 ARG A C 1
ATOM 809 O O . ARG A 1 107 ? -16.708 4.835 8.608 1.00 74.38 107 ARG A O 1
ATOM 816 N N . VAL A 1 108 ? -15.087 5.846 7.414 1.00 74.50 108 VAL A N 1
ATOM 817 C CA . VAL A 1 108 ? -14.598 6.773 8.445 1.00 74.50 108 VAL A CA 1
ATOM 818 C C . VAL A 1 108 ? -15.368 8.100 8.445 1.00 74.50 108 VAL A C 1
ATOM 820 O O . VAL A 1 108 ? -15.528 8.713 9.495 1.00 74.50 108 VAL A O 1
ATOM 823 N N . ASP A 1 109 ? -15.897 8.530 7.295 1.00 61.56 109 ASP A N 1
ATOM 824 C CA . ASP A 1 109 ? -16.639 9.789 7.098 1.00 61.56 109 ASP A CA 1
ATOM 825 C C . ASP A 1 109 ? -18.057 9.768 7.707 1.00 61.56 109 ASP A C 1
ATOM 827 O O . ASP A 1 109 ? -18.900 10.628 7.448 1.00 61.56 109 ASP A O 1
ATOM 831 N N . VAL A 1 110 ? -18.329 8.805 8.591 1.00 58.66 110 VAL A N 1
ATOM 832 C CA . VAL A 1 110 ? -19.459 8.868 9.517 1.00 58.66 110 VAL A CA 1
ATOM 833 C C . VAL A 1 110 ? -19.070 9.875 10.603 1.00 58.66 110 VAL A C 1
ATOM 835 O O . VAL A 1 110 ? -18.637 9.498 11.683 1.00 58.66 110 VAL A O 1
ATOM 838 N N . GLY A 1 111 ? -19.135 11.163 10.245 1.00 50.53 111 GLY A N 1
ATOM 839 C CA . GLY A 1 111 ? -18.617 12.357 10.927 1.00 50.53 111 GLY A CA 1
ATOM 840 C C . GLY A 1 111 ? -18.944 12.529 12.412 1.00 50.53 111 GLY A C 1
ATOM 841 O O . GLY A 1 111 ? -19.581 13.505 12.808 1.00 50.53 111 GLY A O 1
ATOM 842 N N . GLU A 1 112 ? -18.461 11.631 13.262 1.00 58.69 112 GLU A N 1
ATOM 843 C CA . GLU A 1 112 ? -18.790 11.616 14.676 1.00 58.69 112 GLU A CA 1
ATOM 844 C C . GLU A 1 112 ? -17.618 11.959 15.587 1.00 58.69 112 GLU A C 1
ATOM 846 O O . GLU A 1 112 ? -17.880 12.126 16.758 1.00 58.69 112 GLU A O 1
ATOM 851 N N . SER A 1 113 ? -16.368 12.181 15.166 1.00 67.88 113 SER A N 1
ATOM 852 C CA . SER A 1 113 ? -15.282 12.360 16.161 1.00 67.88 113 SER A CA 1
ATOM 853 C C . SER A 1 113 ? -15.557 13.487 17.180 1.00 67.88 113 SER A C 1
ATOM 855 O O . SER A 1 113 ? -15.333 13.314 18.377 1.00 67.88 113 SER A O 1
ATOM 857 N N . GLY A 1 114 ? -16.137 14.611 16.736 1.00 70.44 114 GLY A N 1
ATOM 858 C CA . GLY A 1 114 ? -16.602 15.683 17.629 1.00 70.44 114 GLY A CA 1
ATOM 859 C C . GLY A 1 114 ? -17.915 15.367 18.362 1.00 70.44 114 GLY A C 1
ATOM 860 O O . GLY A 1 114 ? -18.046 15.648 19.554 1.00 70.44 114 GLY A O 1
ATOM 861 N N . ALA A 1 115 ? -18.884 14.750 17.680 1.00 81.94 115 ALA A N 1
ATOM 862 C CA . ALA A 1 115 ? -20.181 14.389 18.261 1.00 81.94 115 ALA A CA 1
ATOM 863 C C . ALA A 1 115 ? -20.069 13.249 19.291 1.00 81.94 115 ALA A C 1
ATOM 865 O O . ALA A 1 115 ? -20.714 13.287 20.332 1.00 81.94 115 ALA A O 1
ATOM 866 N N . LEU A 1 116 ? -19.222 12.263 19.026 1.00 84.31 116 LEU A N 1
ATOM 867 C CA . LEU A 1 116 ? -18.809 11.155 19.876 1.00 84.31 116 LEU A CA 1
ATOM 868 C C . LEU A 1 116 ? -18.081 11.687 21.100 1.00 84.31 116 LEU A C 1
ATOM 870 O O . LEU A 1 116 ? -18.430 11.276 22.203 1.00 84.31 116 LEU A O 1
ATOM 874 N N . TRP A 1 117 ? -17.174 12.662 20.953 1.00 84.88 117 TRP A N 1
ATOM 875 C CA . TRP A 1 117 ? -16.570 13.311 22.120 1.00 84.88 117 TRP A CA 1
ATOM 876 C C . TRP A 1 117 ? -17.614 14.017 22.991 1.00 84.88 117 TRP A C 1
ATOM 878 O O . TRP A 1 117 ? -17.629 13.841 24.209 1.00 84.88 117 TRP A O 1
ATOM 888 N N . ALA A 1 118 ? -18.542 14.756 22.381 1.00 88.50 118 ALA A N 1
ATOM 889 C CA . ALA A 1 118 ? -19.634 15.393 23.114 1.00 88.50 118 ALA A CA 1
ATOM 890 C C . ALA A 1 118 ? -20.548 14.362 23.812 1.00 88.50 118 ALA A C 1
ATOM 892 O O . ALA A 1 118 ? -20.909 14.537 24.979 1.00 88.50 118 ALA A O 1
ATOM 893 N N . LYS A 1 119 ? -20.890 13.255 23.135 1.00 90.94 119 LYS A N 1
ATOM 894 C CA . LYS A 1 119 ? -21.648 12.128 23.711 1.00 90.94 119 LYS A CA 1
ATOM 895 C C . LYS A 1 119 ? -20.882 11.485 24.874 1.00 90.94 119 LYS A C 1
ATOM 897 O O . LYS A 1 119 ? -21.493 11.178 25.896 1.00 90.94 119 LYS A O 1
ATOM 902 N N . LEU A 1 120 ? -19.566 11.313 24.746 1.00 92.00 120 LEU A N 1
ATOM 903 C CA . LEU A 1 120 ? -18.700 10.693 25.750 1.00 92.00 120 LEU A CA 1
ATOM 904 C C . LEU A 1 120 ? -18.590 11.555 27.010 1.00 92.00 120 LEU A C 1
ATOM 906 O O . LEU A 1 120 ? -18.794 11.032 28.103 1.00 92.00 120 LEU A O 1
ATOM 910 N N . LEU A 1 121 ? -18.389 12.870 26.8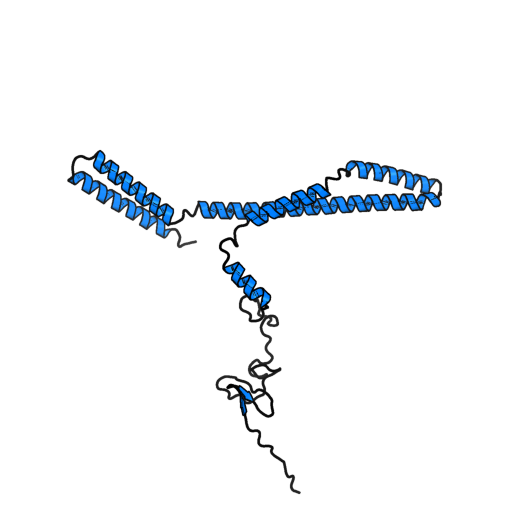69 1.00 93.75 121 LEU A N 1
ATOM 911 C CA . LEU A 1 121 ? -18.413 13.811 27.997 1.00 93.75 121 LEU A CA 1
ATOM 912 C C . LEU A 1 121 ? -19.764 13.788 28.723 1.00 93.75 121 LEU A C 1
ATOM 914 O O . LEU A 1 121 ? -19.815 13.625 29.939 1.00 93.75 121 LEU A O 1
ATOM 918 N N . LYS A 1 122 ? -20.871 13.833 27.978 1.00 94.25 122 LYS A N 1
ATOM 919 C CA . LYS A 1 122 ? -22.216 13.760 28.565 1.00 94.25 122 LYS A CA 1
ATOM 920 C C . LYS A 1 122 ? -22.482 12.424 29.267 1.00 94.25 122 LYS A C 1
ATOM 922 O O . LYS A 1 122 ? -23.167 12.376 30.288 1.00 94.25 122 LYS A O 1
ATOM 927 N N . SER A 1 123 ? -21.979 11.317 28.721 1.00 94.50 123 SER A N 1
ATOM 928 C CA . SER A 1 123 ? -22.105 9.998 29.352 1.00 94.50 123 SER A CA 1
ATOM 929 C C . SER A 1 123 ? -21.237 9.884 30.607 1.00 94.50 123 SER A C 1
ATOM 931 O O . SER A 1 123 ? -21.633 9.217 31.562 1.00 94.50 123 SER A O 1
ATOM 933 N N . TRP A 1 124 ? -20.088 10.563 30.630 1.00 95.50 124 TRP A N 1
ATOM 934 C CA . TRP A 1 124 ? -19.220 10.662 31.799 1.00 95.50 124 TRP A CA 1
ATOM 935 C C . TRP A 1 124 ? -19.878 11.436 32.943 1.00 95.50 124 TRP A C 1
ATOM 937 O O . TRP A 1 124 ? -19.894 10.948 34.071 1.00 95.50 124 TRP A O 1
ATOM 947 N N . GLU A 1 125 ? -20.492 12.584 32.653 1.00 95.75 125 GLU A N 1
ATOM 948 C CA . GLU A 1 125 ? -21.236 13.380 33.640 1.00 95.75 125 GLU A CA 1
ATOM 949 C C . GLU A 1 125 ? -22.353 12.563 34.303 1.00 95.75 125 GLU A C 1
ATOM 951 O O . GLU A 1 125 ? -22.427 12.494 35.528 1.00 95.75 125 GLU A O 1
ATOM 956 N N . LYS A 1 126 ? -23.163 11.855 33.504 1.00 93.38 126 LYS A N 1
ATOM 957 C CA . LYS A 1 126 ? -24.239 10.984 34.012 1.00 93.38 126 LYS A CA 1
ATOM 958 C C . LYS A 1 126 ? -23.727 9.850 34.894 1.00 93.38 126 LYS A C 1
ATOM 960 O O . LYS A 1 126 ? -24.375 9.477 35.868 1.00 93.38 126 LYS A O 1
ATOM 965 N N . TYR A 1 127 ? -22.584 9.270 34.534 1.00 95.25 127 TYR A N 1
ATOM 966 C CA . TYR A 1 127 ? -21.955 8.222 35.329 1.00 95.25 127 TYR A CA 1
ATOM 967 C C . TYR A 1 127 ? -21.471 8.760 36.683 1.00 95.25 127 TYR A C 1
ATOM 969 O O . TYR A 1 127 ? -21.713 8.127 37.710 1.00 95.25 127 TYR A O 1
ATOM 977 N N . GLN A 1 128 ? -20.844 9.940 36.696 1.00 96.75 128 GLN A N 1
ATOM 978 C CA . GLN A 1 128 ? -20.397 10.603 37.924 1.00 96.75 128 GLN A CA 1
ATOM 979 C C . GLN A 1 128 ? -21.566 10.992 38.833 1.00 96.75 128 GLN A C 1
ATOM 981 O O . GLN A 1 128 ? -21.520 10.734 40.032 1.00 96.75 128 GLN A O 1
ATOM 986 N N . GLU A 1 129 ? -22.639 11.547 38.270 1.00 95.06 129 GLU A N 1
ATOM 987 C CA . GLU A 1 129 ? -23.853 11.886 39.018 1.00 95.06 129 GLU A CA 1
ATOM 988 C C . GLU A 1 129 ? -24.481 10.646 39.675 1.00 95.06 129 GLU A C 1
ATOM 990 O O . GLU A 1 129 ? -24.788 10.663 40.868 1.00 95.06 129 GLU A O 1
ATOM 995 N N . ALA A 1 130 ? -24.600 9.539 38.934 1.00 94.31 130 ALA A N 1
ATOM 996 C CA . ALA A 1 130 ? -25.132 8.284 39.464 1.00 94.31 130 ALA A CA 1
ATOM 997 C C . ALA A 1 130 ? -24.264 7.706 40.598 1.00 94.31 130 ALA A C 1
ATOM 999 O O . ALA A 1 130 ? -24.802 7.183 41.574 1.00 94.31 130 ALA A O 1
ATOM 1000 N N . LEU A 1 131 ? -22.934 7.829 40.499 1.00 93.81 131 LEU A N 1
ATOM 1001 C CA . LEU A 1 131 ? -22.015 7.431 41.569 1.00 93.81 131 LEU A CA 1
ATOM 1002 C C . LEU A 1 131 ? -22.164 8.304 42.817 1.00 93.81 131 LEU A C 1
ATOM 1004 O O . LEU A 1 131 ? -22.231 7.769 43.921 1.00 93.81 131 LEU A O 1
ATOM 1008 N N . LEU A 1 132 ? -22.227 9.627 42.649 1.00 95.19 132 LEU A N 1
ATOM 1009 C CA . LEU A 1 132 ? -22.353 10.577 43.757 1.00 95.19 132 LEU A CA 1
ATOM 1010 C C . LEU A 1 132 ? -23.662 10.390 44.532 1.00 95.19 132 LEU A C 1
ATOM 1012 O O . LEU A 1 132 ? -23.666 10.479 45.757 1.00 95.19 132 LEU A O 1
ATOM 1016 N N . LEU A 1 133 ? -24.759 10.107 43.827 1.00 94.75 133 LEU A N 1
ATOM 1017 C CA . LEU A 1 133 ? -26.075 9.871 44.426 1.00 94.75 133 LEU A CA 1
ATOM 1018 C C . LEU A 1 133 ? -26.255 8.444 44.971 1.00 94.75 133 LEU A C 1
ATOM 1020 O O . LEU A 1 133 ? -27.274 8.162 45.598 1.00 94.75 133 LEU A O 1
ATOM 1024 N N . GLY A 1 134 ? -25.299 7.538 44.732 1.00 92.75 134 GLY A N 1
ATOM 1025 C CA . GLY A 1 134 ? -25.412 6.128 45.117 1.00 92.75 134 GLY A CA 1
ATOM 1026 C C . GLY A 1 134 ? -26.517 5.370 44.369 1.00 92.75 134 GLY A C 1
ATOM 1027 O O . GLY A 1 134 ? -26.997 4.346 44.853 1.00 92.75 134 GLY A O 1
ATOM 1028 N N . ASP A 1 135 ? -26.933 5.859 43.198 1.00 93.62 135 ASP A N 1
ATOM 1029 C CA . ASP A 1 135 ? -28.023 5.291 42.401 1.00 93.62 135 ASP A CA 1
ATOM 1030 C C . ASP A 1 135 ? -27.511 4.102 41.573 1.00 93.62 135 ASP A C 1
ATOM 1032 O O . ASP A 1 135 ? -27.174 4.210 40.388 1.00 93.62 135 ASP A O 1
ATOM 1036 N N . VAL A 1 136 ? -27.406 2.946 42.235 1.00 90.00 136 VAL A N 1
ATOM 1037 C CA . VAL A 1 136 ? -26.839 1.709 41.670 1.00 90.00 136 VAL A CA 1
ATOM 1038 C C . VAL A 1 136 ? -27.548 1.284 40.378 1.00 90.00 136 VAL A C 1
ATOM 1040 O O . VAL A 1 136 ? -26.892 0.774 39.463 1.00 90.00 136 VAL A O 1
ATOM 1043 N N . GLU A 1 137 ? -28.855 1.542 40.257 1.00 93.31 137 GLU A N 1
ATOM 1044 C CA . GLU A 1 137 ? -29.629 1.225 39.052 1.00 93.31 137 GLU A CA 1
ATOM 1045 C C . GLU A 1 137 ? -29.172 2.044 37.838 1.00 93.31 137 GLU A C 1
ATOM 1047 O O . GLU A 1 137 ? -29.164 1.529 36.718 1.00 93.31 137 GLU A O 1
ATOM 1052 N N . LYS A 1 138 ? -28.726 3.291 38.042 1.00 92.75 138 LYS A N 1
ATOM 1053 C CA . LYS A 1 138 ? -28.218 4.163 36.968 1.00 92.75 138 LYS A CA 1
ATOM 1054 C C . LYS A 1 138 ? -26.726 4.000 36.687 1.00 92.75 138 LYS A C 1
ATOM 1056 O O . LYS A 1 138 ? -26.294 4.245 35.558 1.00 92.75 138 LYS A O 1
ATOM 1061 N N . VAL A 1 139 ? -25.936 3.539 37.659 1.00 93.25 139 VAL A N 1
ATOM 1062 C CA . VAL A 1 139 ? -24.48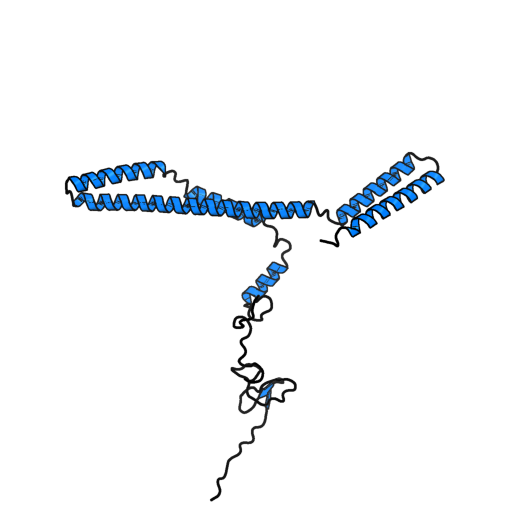1 3.342 37.498 1.00 93.25 139 VAL A CA 1
ATOM 1063 C C . VAL A 1 139 ? -24.167 2.318 36.403 1.00 93.25 139 VAL A C 1
ATOM 1065 O O . VAL A 1 139 ? -23.331 2.570 35.531 1.00 93.25 139 VAL A O 1
ATOM 1068 N N . VAL A 1 140 ? -24.840 1.163 36.415 1.00 93.06 140 VAL A N 1
ATOM 1069 C CA . VAL A 1 140 ? -24.593 0.078 35.448 1.00 93.06 140 VAL A CA 1
ATOM 1070 C C . VAL A 1 140 ? -24.840 0.507 33.990 1.00 93.06 140 VAL A C 1
ATOM 1072 O O . VAL A 1 140 ? -23.929 0.321 33.174 1.00 93.06 140 VAL A O 1
ATOM 1075 N N . PRO A 1 141 ? -26.001 1.086 33.620 1.00 93.94 141 PRO A N 1
ATOM 1076 C CA . PRO A 1 141 ? -26.247 1.530 32.251 1.00 93.94 141 PRO A CA 1
ATOM 1077 C C . PRO A 1 141 ? -25.359 2.712 31.840 1.00 93.94 141 PRO A C 1
ATOM 1079 O O . PRO A 1 141 ? -24.870 2.716 30.712 1.00 93.94 141 PRO A O 1
ATOM 1082 N N . ALA A 1 142 ? -25.071 3.667 32.736 1.00 93.44 142 ALA A N 1
ATOM 1083 C CA . ALA A 1 142 ? -24.178 4.788 32.423 1.00 93.44 142 ALA A CA 1
ATOM 1084 C C . ALA A 1 142 ? -22.741 4.318 32.132 1.00 93.44 142 ALA A C 1
ATOM 1086 O O . ALA A 1 142 ? -22.116 4.775 31.175 1.00 93.44 142 ALA A O 1
ATOM 1087 N N . ARG A 1 143 ? -22.241 3.338 32.900 1.00 94.19 143 ARG A N 1
ATOM 1088 C CA . ARG A 1 143 ? -20.936 2.707 32.652 1.00 94.19 143 ARG A CA 1
ATOM 1089 C C . ARG A 1 143 ? -20.903 1.958 31.321 1.00 94.19 143 ARG A C 1
ATOM 1091 O O . ARG A 1 143 ? -19.903 2.033 30.611 1.00 94.19 143 ARG A O 1
ATOM 1098 N N . ARG A 1 144 ? -21.972 1.225 30.982 1.00 94.69 144 ARG A N 1
ATOM 1099 C CA . ARG A 1 144 ? -22.070 0.510 29.698 1.00 94.69 144 ARG A CA 1
ATOM 1100 C C . ARG A 1 144 ? -22.023 1.489 28.524 1.00 94.69 144 ARG A C 1
ATOM 1102 O O . ARG A 1 144 ? -21.202 1.296 27.637 1.00 94.69 144 ARG A O 1
ATOM 1109 N N . ALA A 1 145 ? -22.826 2.552 28.567 1.00 93.06 145 ALA A N 1
ATOM 1110 C CA . ALA A 1 145 ? -22.848 3.580 27.526 1.00 93.06 145 ALA A CA 1
ATOM 1111 C C . ALA A 1 145 ? -21.475 4.255 27.341 1.00 93.06 145 ALA A C 1
ATOM 1113 O O . ALA A 1 145 ? -21.039 4.486 26.215 1.00 93.06 145 ALA A O 1
ATOM 1114 N N . LEU A 1 146 ? -20.753 4.506 28.441 1.00 94.31 146 LEU A N 1
ATOM 1115 C CA . LEU A 1 146 ? -19.382 5.017 28.385 1.00 94.31 146 LEU A CA 1
ATOM 1116 C C . LEU A 1 146 ? -18.443 4.044 27.652 1.00 94.31 146 LEU A C 1
ATOM 1118 O O . LEU A 1 146 ? -17.670 4.455 26.791 1.00 94.31 146 LEU A O 1
ATOM 1122 N N . GLY A 1 147 ? -18.529 2.750 27.979 1.00 93.75 147 GLY A N 1
ATOM 1123 C CA . GLY A 1 147 ? -17.735 1.701 27.340 1.00 93.75 147 GLY A CA 1
ATOM 1124 C C . GLY A 1 147 ? -18.018 1.561 25.843 1.00 93.75 147 GLY A C 1
ATOM 1125 O O . GLY A 1 147 ? -17.081 1.422 25.063 1.00 93.75 147 GLY A O 1
ATOM 1126 N N . GLU A 1 148 ? -19.284 1.657 25.435 1.00 93.00 148 GLU A N 1
ATOM 1127 C CA . GLU A 1 148 ? -19.693 1.627 24.023 1.00 93.00 148 GLU A CA 1
ATOM 1128 C C . GLU A 1 148 ? -19.106 2.807 23.235 1.00 93.00 148 GLU A C 1
ATOM 1130 O O . GLU A 1 148 ? -18.581 2.615 22.141 1.00 93.00 148 GLU A O 1
ATOM 1135 N N . LEU A 1 149 ? -19.117 4.014 23.810 1.00 91.75 149 LEU A N 1
ATOM 1136 C CA . LEU A 1 149 ? -18.544 5.208 23.178 1.00 91.75 149 LEU A CA 1
ATOM 1137 C C . LEU A 1 149 ? -17.014 5.145 23.079 1.00 91.75 149 LEU A C 1
ATOM 1139 O O . LEU A 1 149 ? 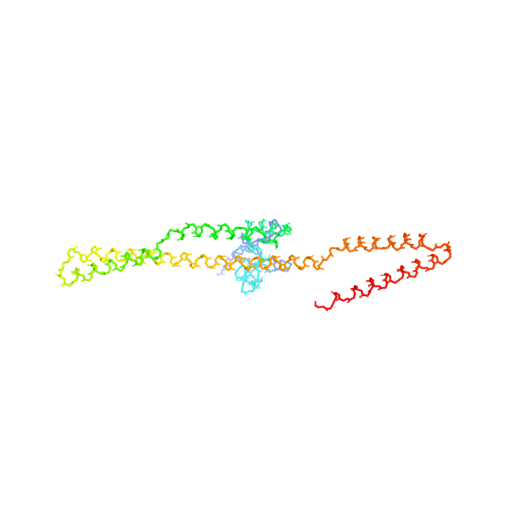-16.452 5.542 22.060 1.00 91.75 149 LEU A O 1
ATOM 1143 N N . ILE A 1 150 ? -16.334 4.614 24.100 1.00 90.88 150 ILE A N 1
ATOM 1144 C CA . ILE A 1 150 ? -14.880 4.388 24.054 1.00 90.88 150 ILE A CA 1
ATOM 1145 C C . ILE A 1 150 ? -14.534 3.352 22.978 1.00 90.88 150 ILE A C 1
ATOM 1147 O O . ILE A 1 150 ? -13.601 3.565 22.206 1.00 90.88 150 ILE A O 1
ATOM 1151 N N . ALA A 1 151 ? -15.287 2.250 22.902 1.00 90.31 151 ALA A N 1
ATOM 1152 C CA . ALA A 1 151 ? -15.077 1.215 21.893 1.00 90.31 151 ALA A CA 1
ATOM 1153 C C . ALA A 1 151 ? -15.299 1.748 20.469 1.00 90.31 151 ALA A C 1
ATOM 1155 O O . ALA A 1 151 ? -14.498 1.465 19.582 1.00 90.31 151 ALA A O 1
ATOM 1156 N N . ALA A 1 152 ? -16.337 2.565 20.268 1.00 85.94 152 ALA A N 1
ATOM 1157 C CA . ALA A 1 152 ? -16.579 3.240 18.997 1.00 85.94 152 ALA A CA 1
ATOM 1158 C C . ALA A 1 152 ? -15.413 4.171 18.616 1.00 85.94 152 ALA A C 1
ATOM 1160 O O . ALA A 1 152 ? -14.893 4.078 17.509 1.00 85.94 152 ALA A O 1
ATOM 1161 N N . GLY A 1 153 ? -14.923 4.995 19.551 1.00 86.00 153 GLY A N 1
ATOM 1162 C CA . GLY A 1 153 ? -13.776 5.875 19.297 1.00 86.00 153 GLY A CA 1
ATOM 1163 C C . GLY A 1 153 ? -12.471 5.122 19.004 1.00 86.00 153 GLY A C 1
ATOM 1164 O O . GLY A 1 153 ? -11.673 5.560 18.176 1.00 86.00 153 GLY A O 1
ATOM 1165 N N . ALA A 1 154 ? -12.250 3.972 19.648 1.00 86.12 154 ALA A N 1
ATOM 1166 C CA . ALA A 1 154 ? -11.104 3.112 19.356 1.00 86.12 154 ALA A CA 1
ATOM 1167 C C . ALA A 1 154 ? -11.178 2.524 17.936 1.00 86.12 154 ALA A C 1
ATOM 1169 O O . ALA A 1 154 ? -10.179 2.548 17.218 1.00 86.12 154 ALA A O 1
ATOM 1170 N N . ALA A 1 155 ? -12.359 2.062 17.514 1.00 84.25 155 ALA A N 1
ATOM 1171 C CA . ALA A 1 155 ? -12.579 1.548 16.163 1.00 84.25 155 ALA A CA 1
ATOM 1172 C C . ALA A 1 155 ? -12.351 2.628 15.087 1.00 84.25 155 ALA A C 1
ATOM 1174 O O . ALA A 1 155 ? -11.696 2.357 14.079 1.00 84.25 155 ALA A O 1
ATOM 1175 N N . ASP A 1 156 ? -12.811 3.861 15.326 1.00 83.25 156 ASP A N 1
ATOM 1176 C CA . ASP A 1 156 ? -12.552 5.005 14.440 1.00 83.25 156 ASP A CA 1
ATOM 1177 C C . ASP A 1 156 ? -11.052 5.291 14.305 1.00 83.25 156 ASP A C 1
ATOM 1179 O O . ASP A 1 156 ? -10.536 5.495 13.202 1.00 83.25 156 ASP A O 1
ATOM 1183 N N . TYR A 1 157 ? -10.322 5.285 15.424 1.00 83.88 157 TYR A N 1
ATOM 1184 C CA . TYR A 1 157 ? -8.877 5.504 15.417 1.00 83.88 157 TYR A CA 1
ATOM 1185 C C . TYR A 1 157 ? -8.129 4.409 14.641 1.00 83.88 157 TYR A C 1
ATOM 1187 O O . TYR A 1 157 ? -7.233 4.708 13.846 1.00 83.88 157 TYR A O 1
ATOM 1195 N N . GLU A 1 158 ? -8.501 3.140 14.827 1.00 86.25 158 GLU A N 1
ATOM 1196 C CA . GLU A 1 158 ? -7.930 2.021 14.070 1.00 86.25 158 GLU A CA 1
ATOM 1197 C C . GLU A 1 158 ? -8.203 2.145 12.566 1.00 86.25 158 GLU A C 1
ATOM 1199 O O . GLU A 1 158 ? -7.296 1.926 11.756 1.00 86.25 158 GLU A O 1
ATOM 1204 N N . ALA A 1 159 ? -9.409 2.571 12.184 1.00 85.00 159 ALA A N 1
ATOM 1205 C CA . ALA A 1 159 ? -9.759 2.817 10.791 1.00 85.00 159 ALA A CA 1
ATOM 1206 C C . ALA A 1 159 ? -8.907 3.947 10.178 1.00 85.00 159 ALA A C 1
ATOM 1208 O O . ALA A 1 159 ? -8.357 3.785 9.086 1.00 85.00 159 ALA A O 1
ATOM 1209 N N . TRP A 1 160 ? -8.690 5.053 10.900 1.00 86.25 160 TRP A N 1
ATOM 1210 C CA . TRP A 1 160 ? -7.777 6.127 10.476 1.00 86.25 160 TRP A CA 1
ATOM 1211 C C . TRP A 1 160 ? -6.319 5.668 10.346 1.00 86.25 160 TRP A C 1
ATOM 1213 O O . TRP A 1 160 ? -5.597 6.095 9.433 1.00 86.25 160 TRP A O 1
ATOM 1223 N N . ALA A 1 161 ? -5.871 4.774 11.229 1.00 88.50 161 ALA A N 1
ATOM 1224 C CA . ALA A 1 161 ? -4.551 4.167 11.121 1.00 88.50 161 ALA A CA 1
ATOM 1225 C C . ALA A 1 161 ? -4.435 3.298 9.854 1.00 88.50 161 ALA A C 1
ATOM 1227 O O . ALA A 1 161 ? -3.397 3.321 9.187 1.00 88.50 161 ALA A O 1
ATOM 1228 N N . GLU A 1 162 ? -5.490 2.565 9.484 1.00 90.44 162 GLU A N 1
ATOM 1229 C CA . GLU A 1 162 ? -5.547 1.796 8.235 1.00 90.44 162 GLU A CA 1
ATOM 1230 C C . GLU A 1 162 ? -5.538 2.704 6.993 1.00 90.44 162 GLU A C 1
ATOM 1232 O O . GLU A 1 162 ? -4.783 2.442 6.050 1.00 90.44 162 GLU A O 1
ATOM 1237 N N . VAL A 1 163 ? -6.290 3.812 7.008 1.00 89.50 163 VAL A N 1
ATOM 1238 C CA . VAL A 1 163 ? -6.263 4.832 5.941 1.00 89.50 163 VAL A CA 1
ATOM 1239 C C . VAL A 1 163 ? -4.839 5.344 5.740 1.00 89.50 163 VAL A C 1
ATOM 1241 O O . VAL A 1 163 ? -4.314 5.302 4.627 1.00 89.50 163 VAL A O 1
ATOM 1244 N N . SER A 1 164 ? -4.177 5.756 6.823 1.00 89.56 164 SER A N 1
ATOM 1245 C CA . SER A 1 164 ? -2.818 6.309 6.777 1.00 89.56 164 SER A CA 1
ATOM 1246 C C . SER A 1 164 ? -1.805 5.303 6.218 1.00 89.56 164 SER A C 1
ATOM 1248 O O . SER A 1 164 ? -0.988 5.644 5.360 1.00 89.56 164 SER A O 1
ATOM 1250 N N . LYS A 1 165 ? -1.893 4.034 6.642 1.00 94.69 165 LYS A N 1
ATOM 1251 C CA . LYS A 1 165 ? -1.064 2.941 6.106 1.00 94.69 165 LYS A CA 1
ATOM 1252 C C . LYS A 1 165 ? -1.304 2.721 4.611 1.00 94.69 165 LYS A C 1
ATOM 1254 O O . LYS A 1 165 ? -0.344 2.536 3.863 1.00 94.69 165 LYS A O 1
ATOM 1259 N N . THR A 1 166 ? -2.560 2.761 4.170 1.00 91.81 166 THR A N 1
ATOM 1260 C CA . THR A 1 166 ? -2.935 2.540 2.764 1.00 91.81 166 THR A CA 1
ATOM 1261 C C . THR A 1 166 ? -2.461 3.689 1.872 1.00 91.81 166 THR A C 1
ATOM 1263 O O . THR A 1 166 ? -1.915 3.451 0.794 1.00 91.81 166 THR A O 1
ATOM 1266 N N . VAL A 1 167 ? -2.586 4.936 2.337 1.00 91.00 167 VAL A N 1
ATOM 1267 C CA . VAL A 1 167 ? -2.063 6.122 1.639 1.00 91.00 167 VAL A CA 1
ATOM 1268 C C . VAL A 1 167 ? -0.543 6.045 1.487 1.00 91.00 167 VAL A C 1
ATOM 1270 O O . VAL A 1 167 ? -0.021 6.293 0.399 1.00 91.00 167 VAL A O 1
ATOM 1273 N N . GLU A 1 168 ? 0.174 5.641 2.536 1.00 96.62 168 GLU A N 1
ATOM 1274 C CA . GLU A 1 168 ? 1.629 5.479 2.475 1.00 96.62 168 GLU A CA 1
ATOM 1275 C C . GLU A 1 168 ? 2.049 4.341 1.530 1.00 96.62 168 GLU A C 1
ATOM 1277 O O . GLU A 1 168 ? 3.007 4.488 0.767 1.00 96.62 168 GLU A O 1
ATOM 1282 N N . ALA A 1 169 ? 1.316 3.222 1.514 1.00 94.25 169 ALA A N 1
ATOM 1283 C CA . ALA A 1 169 ? 1.536 2.153 0.541 1.00 94.25 169 ALA A CA 1
ATOM 1284 C C . ALA A 1 169 ? 1.342 2.660 -0.897 1.00 94.25 169 ALA A C 1
ATOM 1286 O O . ALA A 1 169 ? 2.209 2.446 -1.746 1.00 94.25 169 ALA A O 1
ATOM 1287 N N . LYS A 1 170 ? 0.264 3.414 -1.152 1.00 91.69 170 LYS A N 1
ATOM 1288 C CA . LYS A 1 170 ? -0.003 4.021 -2.464 1.00 91.69 170 LYS A CA 1
ATOM 1289 C C . LYS A 1 170 ? 1.131 4.955 -2.883 1.00 91.69 170 LYS A C 1
ATOM 1291 O O . LYS A 1 170 ? 1.590 4.879 -4.019 1.00 91.69 170 LYS A O 1
ATOM 1296 N N . ARG A 1 171 ? 1.609 5.813 -1.974 1.00 93.56 171 ARG A N 1
ATOM 1297 C CA . ARG A 1 171 ? 2.726 6.734 -2.237 1.00 93.56 171 ARG A CA 1
ATOM 1298 C C . ARG A 1 171 ? 3.971 5.982 -2.711 1.00 93.56 171 ARG A C 1
ATOM 1300 O O . ARG A 1 171 ? 4.591 6.402 -3.684 1.00 93.56 171 ARG A O 1
ATOM 1307 N N . LYS A 1 172 ? 4.325 4.877 -2.046 1.00 94.38 172 LYS A N 1
ATOM 1308 C CA . LYS A 1 172 ? 5.482 4.047 -2.422 1.00 94.38 172 LYS A CA 1
ATOM 1309 C C . LYS A 1 172 ? 5.318 3.451 -3.815 1.00 94.38 172 LYS A C 1
ATOM 1311 O O . LYS A 1 172 ? 6.220 3.591 -4.628 1.00 94.38 172 LYS A O 1
ATOM 1316 N N . VAL A 1 173 ? 4.159 2.857 -4.095 1.00 92.12 173 VAL A N 1
ATOM 1317 C CA . VAL A 1 173 ? 3.852 2.254 -5.399 1.00 92.12 173 VAL A CA 1
ATOM 1318 C C . VAL A 1 173 ? 3.945 3.283 -6.529 1.00 92.12 173 VAL A C 1
ATOM 1320 O O . VAL A 1 173 ? 4.621 3.047 -7.528 1.00 92.12 173 VAL A O 1
ATOM 1323 N N . VAL A 1 174 ? 3.330 4.455 -6.345 1.00 84.62 174 VAL A N 1
ATOM 1324 C CA . VAL A 1 174 ? 3.363 5.544 -7.334 1.00 84.62 174 VAL A CA 1
ATOM 1325 C C . VAL A 1 174 ? 4.786 6.052 -7.562 1.00 84.62 174 VAL A C 1
ATOM 1327 O O . VAL A 1 174 ? 5.168 6.282 -8.705 1.00 84.62 174 VAL A O 1
ATOM 1330 N N . GLU A 1 175 ? 5.589 6.212 -6.507 1.00 89.12 175 GLU A N 1
ATOM 1331 C CA . GLU A 1 175 ? 6.984 6.643 -6.655 1.00 89.12 175 GLU A CA 1
ATOM 1332 C C . GLU A 1 175 ? 7.838 5.592 -7.376 1.00 89.12 175 GLU A C 1
ATOM 1334 O O . GLU A 1 175 ? 8.673 5.949 -8.209 1.00 89.12 175 GLU A O 1
ATOM 1339 N N . THR A 1 176 ? 7.618 4.304 -7.104 1.00 91.44 176 THR A N 1
ATOM 1340 C CA . THR A 1 176 ? 8.303 3.215 -7.810 1.00 91.44 176 THR A CA 1
ATOM 1341 C C . THR A 1 176 ? 7.939 3.198 -9.295 1.00 91.44 176 THR A C 1
ATOM 1343 O O . THR A 1 176 ? 8.842 3.140 -10.127 1.00 91.44 176 THR A O 1
ATOM 1346 N N . GLU A 1 177 ? 6.658 3.336 -9.647 1.00 88.62 177 GLU A N 1
ATOM 1347 C CA . GLU A 1 177 ? 6.231 3.398 -11.053 1.00 88.62 177 GLU A CA 1
ATOM 1348 C C . GLU A 1 177 ? 6.746 4.663 -11.747 1.00 88.62 177 GLU A C 1
ATOM 1350 O O . GLU A 1 177 ? 7.211 4.608 -12.883 1.00 88.62 177 GLU A O 1
ATOM 1355 N N . ARG A 1 178 ? 6.745 5.812 -11.059 1.00 80.62 178 ARG A N 1
ATOM 1356 C CA . ARG A 1 178 ? 7.328 7.053 -11.587 1.00 80.62 178 ARG A CA 1
ATOM 1357 C C . ARG A 1 178 ? 8.810 6.872 -11.905 1.00 80.62 178 ARG A C 1
ATOM 1359 O O . ARG A 1 178 ? 9.265 7.331 -12.949 1.00 80.62 178 ARG A O 1
ATOM 1366 N N . ARG A 1 179 ? 9.562 6.206 -11.023 1.00 86.56 179 ARG A N 1
ATOM 1367 C CA . ARG A 1 179 ? 10.970 5.871 -11.265 1.00 86.56 179 ARG A CA 1
ATOM 1368 C C . ARG A 1 179 ? 11.115 4.937 -12.467 1.00 86.56 179 ARG A C 1
ATOM 1370 O O . ARG A 1 179 ? 11.878 5.279 -13.358 1.00 86.56 179 ARG A O 1
ATOM 1377 N N . ARG A 1 180 ? 10.313 3.866 -12.556 1.00 85.94 180 ARG A N 1
ATOM 1378 C CA . ARG A 1 180 ? 10.282 2.960 -13.722 1.00 85.94 180 ARG A CA 1
ATOM 1379 C C . ARG A 1 180 ? 10.061 3.729 -15.025 1.00 85.94 180 ARG A C 1
ATOM 1381 O O . ARG A 1 180 ? 10.812 3.552 -15.974 1.00 85.94 180 ARG A O 1
ATOM 1388 N N . LEU A 1 181 ? 9.063 4.611 -15.063 1.00 81.06 181 LEU A N 1
ATOM 1389 C CA . LEU A 1 181 ? 8.739 5.412 -16.247 1.00 81.06 181 LEU A CA 1
ATOM 1390 C C . LEU A 1 181 ? 9.835 6.424 -16.596 1.00 81.06 181 LEU A C 1
ATOM 1392 O O . LEU A 1 181 ? 10.099 6.637 -17.776 1.00 81.06 181 LEU A O 1
ATOM 1396 N N . ASN A 1 182 ? 10.483 7.035 -15.602 1.00 80.19 182 ASN A N 1
ATOM 1397 C CA . ASN A 1 182 ? 11.627 7.915 -15.842 1.00 80.19 182 ASN A CA 1
ATOM 1398 C C . ASN A 1 182 ? 12.821 7.135 -16.394 1.00 80.19 182 ASN A C 1
ATOM 1400 O O . ASN A 1 182 ? 13.420 7.574 -17.370 1.00 80.19 182 ASN A O 1
ATOM 1404 N N . ASP A 1 183 ? 13.133 5.976 -15.818 1.00 82.06 183 ASP A N 1
ATOM 1405 C CA . ASP A 1 183 ? 14.223 5.116 -16.278 1.00 82.06 183 ASP A CA 1
ATOM 1406 C C . ASP A 1 183 ? 13.947 4.630 -17.713 1.00 82.06 183 ASP A C 1
ATOM 1408 O O . ASP A 1 183 ? 14.823 4.709 -18.571 1.00 82.06 183 ASP A O 1
ATOM 1412 N N . LEU A 1 184 ? 12.701 4.246 -18.022 1.00 78.12 184 LEU A N 1
ATOM 1413 C CA . LEU A 1 184 ? 12.252 3.928 -19.384 1.00 78.12 184 LEU A CA 1
ATOM 1414 C C . LEU A 1 184 ? 12.309 5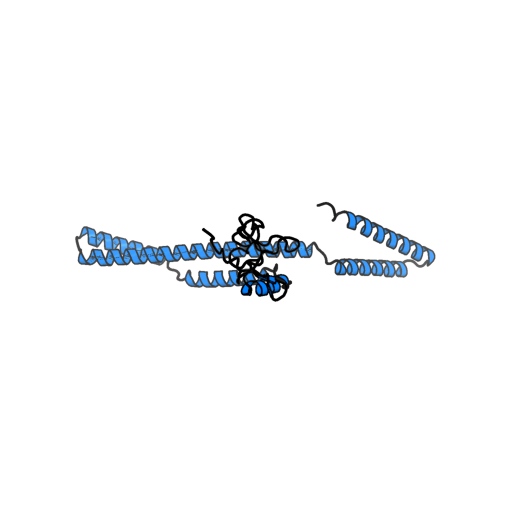.137 -20.333 1.00 78.12 184 LEU A C 1
ATOM 1416 O O . LEU A 1 184 ? 12.601 4.974 -21.510 1.00 78.12 184 LEU A O 1
ATOM 1420 N N . GLY A 1 185 ? 12.023 6.349 -19.851 1.00 66.38 185 GLY A N 1
ATOM 1421 C CA . GLY A 1 185 ? 12.083 7.581 -20.643 1.00 66.38 185 GLY A CA 1
ATOM 1422 C C . GLY A 1 185 ? 13.510 8.054 -20.938 1.00 66.38 185 GLY A C 1
ATOM 1423 O O . GLY A 1 185 ? 13.759 8.625 -21.999 1.00 66.38 185 GLY A O 1
ATOM 1424 N N . VAL A 1 186 ? 14.451 7.792 -20.027 1.00 56.47 186 VAL A N 1
ATOM 1425 C CA . VAL A 1 186 ? 15.895 7.997 -20.235 1.00 56.47 186 VAL A CA 1
ATOM 1426 C C . VAL A 1 186 ? 16.462 6.922 -21.170 1.00 56.47 186 VAL A C 1
ATOM 1428 O O . VAL A 1 186 ? 17.344 7.203 -21.981 1.00 56.47 186 VAL A O 1
ATOM 1431 N N . MET A 1 187 ? 15.909 5.711 -21.128 1.00 56.16 187 MET A N 1
ATOM 1432 C CA . MET A 1 187 ? 16.212 4.621 -22.052 1.00 56.16 187 MET A CA 1
ATOM 1433 C C . MET A 1 187 ? 15.397 4.778 -23.342 1.00 56.16 187 MET A C 1
ATOM 1435 O O . MET A 1 187 ? 14.442 4.041 -23.572 1.00 56.16 187 MET A O 1
ATOM 1439 N N . ILE A 1 188 ? 15.754 5.733 -24.212 1.00 62.09 188 ILE A N 1
ATOM 1440 C CA . ILE A 1 188 ? 15.155 5.790 -25.557 1.00 62.09 188 ILE A CA 1
ATOM 1441 C C . ILE A 1 188 ? 15.363 4.412 -26.217 1.00 62.09 188 ILE A C 1
ATOM 1443 O O . ILE A 1 188 ? 16.516 3.998 -26.373 1.00 62.09 188 ILE A O 1
ATOM 1447 N N . PRO A 1 189 ? 14.289 3.698 -26.612 1.00 68.00 189 PRO A N 1
ATOM 1448 C CA . PRO A 1 189 ? 14.410 2.419 -27.300 1.00 68.00 189 PRO A CA 1
ATOM 1449 C C . PRO A 1 189 ? 15.351 2.528 -28.507 1.00 68.00 189 PRO A C 1
ATOM 1451 O O . PRO A 1 189 ? 15.323 3.526 -29.236 1.00 68.00 189 PRO A O 1
ATOM 1454 N N . ALA A 1 190 ? 16.219 1.531 -28.706 1.00 64.88 190 ALA A N 1
ATOM 1455 C CA . ALA A 1 190 ? 17.286 1.603 -29.709 1.00 64.88 190 ALA A CA 1
ATOM 1456 C C . ALA A 1 190 ? 16.747 1.858 -31.131 1.00 64.88 190 ALA A C 1
ATOM 1458 O O . ALA A 1 190 ? 17.363 2.580 -31.909 1.00 64.88 190 ALA A O 1
ATOM 1459 N N . ASP A 1 191 ? 15.564 1.338 -31.451 1.00 70.88 191 ASP A N 1
ATOM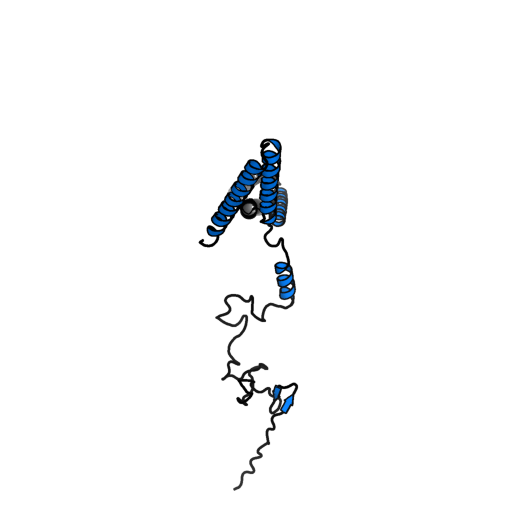 1460 C CA . ASP A 1 191 ? 14.838 1.585 -32.700 1.00 70.88 191 ASP A CA 1
ATOM 1461 C C . ASP A 1 191 ? 14.444 3.061 -32.881 1.00 70.88 191 ASP A C 1
ATOM 1463 O O . ASP A 1 191 ? 14.623 3.613 -33.968 1.00 70.88 191 ASP A O 1
ATOM 1467 N N . ARG A 1 192 ? 13.987 3.743 -31.822 1.00 72.06 192 ARG A N 1
ATOM 1468 C CA . ARG A 1 192 ? 13.680 5.183 -31.862 1.00 72.06 192 ARG A CA 1
ATOM 1469 C C . ARG A 1 192 ? 14.933 6.039 -32.014 1.00 72.06 192 ARG A C 1
ATOM 1471 O O . ARG A 1 192 ? 14.898 7.023 -32.751 1.00 72.06 192 ARG A O 1
ATOM 1478 N N . VAL A 1 193 ? 16.042 5.662 -31.375 1.00 77.00 193 VAL A N 1
ATOM 1479 C CA . VAL A 1 193 ? 17.339 6.333 -31.581 1.00 77.00 193 VAL A CA 1
ATOM 1480 C C . VAL A 1 193 ? 17.797 6.167 -33.031 1.00 77.00 193 VAL A C 1
ATOM 1482 O O . VAL A 1 193 ? 18.167 7.145 -33.677 1.00 77.00 193 VAL A O 1
ATOM 1485 N N . MET A 1 194 ? 17.706 4.952 -33.578 1.00 78.31 194 MET A N 1
ATOM 1486 C CA . MET A 1 194 ? 18.048 4.684 -34.976 1.00 78.31 194 MET A CA 1
ATOM 1487 C C . MET A 1 194 ? 17.154 5.459 -35.950 1.00 78.31 194 MET A C 1
ATOM 1489 O O . MET A 1 194 ? 17.662 6.018 -36.921 1.00 78.31 194 MET A O 1
ATOM 1493 N N . ALA A 1 195 ? 15.851 5.564 -35.676 1.00 85.19 195 ALA A N 1
ATOM 1494 C CA . ALA A 1 195 ? 14.929 6.368 -36.476 1.00 85.19 195 ALA A CA 1
ATOM 1495 C C . ALA A 1 195 ? 15.299 7.862 -36.462 1.00 85.19 195 ALA A C 1
ATOM 1497 O O . ALA A 1 195 ? 15.310 8.499 -37.516 1.00 85.19 195 ALA A O 1
ATOM 1498 N N . LEU A 1 196 ? 15.670 8.411 -35.298 1.00 84.75 196 LEU A N 1
ATOM 1499 C CA . LEU A 1 196 ? 16.152 9.791 -35.182 1.00 84.75 196 LEU A CA 1
ATOM 1500 C C . LEU A 1 196 ? 17.453 10.011 -35.965 1.00 84.75 196 LEU A C 1
ATOM 1502 O O . LEU A 1 196 ? 17.572 11.005 -36.678 1.00 84.75 196 LEU A O 1
ATOM 1506 N N . ILE A 1 197 ? 18.404 9.075 -35.892 1.00 85.06 197 ILE A N 1
ATOM 1507 C CA . ILE A 1 197 ? 19.670 9.156 -36.640 1.00 85.06 197 ILE A CA 1
ATOM 1508 C C . ILE A 1 197 ? 19.416 9.149 -38.150 1.00 85.06 197 ILE A C 1
ATOM 1510 O O . ILE A 1 197 ? 19.997 9.958 -38.877 1.00 85.06 197 ILE A O 1
ATOM 1514 N N . LEU A 1 198 ? 18.548 8.256 -38.632 1.00 85.88 198 LEU A N 1
ATOM 1515 C CA . LEU A 1 198 ? 18.178 8.192 -40.047 1.00 85.88 198 LEU A CA 1
ATOM 1516 C C . LEU A 1 198 ? 17.481 9.477 -40.502 1.00 85.88 198 LEU A C 1
ATOM 1518 O O . LEU A 1 198 ? 17.814 10.004 -41.561 1.00 85.88 198 LEU A O 1
ATOM 1522 N N . MET A 1 199 ? 16.577 10.021 -39.685 1.00 90.56 199 MET A N 1
ATOM 1523 C CA . MET A 1 199 ? 15.876 11.268 -39.988 1.00 90.56 199 MET A CA 1
ATOM 1524 C C . MET A 1 199 ? 16.839 12.459 -40.077 1.00 90.56 199 MET A C 1
ATOM 1526 O O . MET A 1 199 ? 16.772 13.233 -41.031 1.00 90.56 199 MET A O 1
ATOM 1530 N N . VAL A 1 200 ? 17.781 12.579 -39.134 1.00 88.44 200 VAL A N 1
ATOM 1531 C CA . VAL A 1 200 ? 18.821 13.621 -39.166 1.00 88.44 200 VAL A CA 1
ATOM 1532 C C . VAL A 1 200 ? 19.748 13.439 -40.370 1.00 88.44 200 VAL A C 1
ATOM 1534 O O . VAL A 1 200 ? 20.056 14.416 -41.050 1.00 88.44 200 VAL A O 1
ATOM 1537 N N . SER A 1 201 ? 20.155 12.205 -40.680 1.00 87.62 201 SER A N 1
ATOM 1538 C CA . SER A 1 201 ? 21.012 11.910 -41.839 1.00 87.62 201 SER A CA 1
ATOM 1539 C C . SER A 1 201 ? 20.336 12.307 -43.151 1.00 87.62 201 SER A C 1
ATOM 1541 O O . SER A 1 201 ? 20.966 12.919 -44.014 1.00 87.62 201 SER A O 1
ATOM 1543 N N . GLU A 1 202 ? 19.039 12.022 -43.284 1.00 91.06 202 GLU A N 1
ATOM 1544 C CA . GLU A 1 202 ? 18.269 12.398 -44.467 1.00 91.06 202 GLU A CA 1
ATOM 1545 C C . GLU A 1 202 ? 18.064 13.916 -44.551 1.00 91.06 202 GLU A C 1
ATOM 1547 O O . GLU A 1 202 ? 18.212 14.493 -45.625 1.00 91.06 202 GLU A O 1
ATOM 1552 N N . MET A 1 203 ? 17.819 14.596 -43.424 1.00 90.56 203 MET A N 1
ATOM 1553 C CA . MET A 1 203 ? 17.752 16.062 -43.384 1.00 90.56 203 MET A CA 1
ATOM 1554 C C . MET A 1 203 ? 19.064 16.718 -43.821 1.00 90.56 203 MET A C 1
ATOM 1556 O O . MET A 1 203 ? 19.043 17.675 -44.597 1.00 90.56 203 MET A O 1
ATOM 1560 N N . VAL A 1 204 ? 20.205 16.218 -43.337 1.00 90.75 204 VAL A N 1
ATOM 1561 C CA . VAL A 1 204 ? 21.528 16.707 -43.747 1.00 90.75 204 VAL A CA 1
ATOM 1562 C C . VAL A 1 204 ? 21.707 16.505 -45.246 1.00 90.75 204 VAL A C 1
ATOM 1564 O O . VAL A 1 204 ? 22.024 17.457 -45.956 1.00 90.75 204 VAL A O 1
ATOM 1567 N N . LYS A 1 205 ? 21.438 15.296 -45.745 1.00 89.00 205 LYS A N 1
ATOM 1568 C CA . LYS A 1 205 ? 21.546 14.976 -47.169 1.00 89.00 205 LYS A CA 1
ATOM 1569 C C . LYS A 1 205 ? 20.678 15.885 -48.036 1.00 89.00 205 LYS A C 1
ATOM 1571 O O . LYS A 1 205 ? 21.171 16.450 -49.011 1.00 89.00 205 LYS A O 1
ATOM 1576 N N . ALA A 1 206 ? 19.412 16.059 -47.665 1.00 91.00 206 ALA A N 1
ATOM 1577 C CA . ALA A 1 206 ? 18.467 16.898 -48.389 1.00 91.00 206 ALA A CA 1
ATOM 1578 C C . ALA A 1 206 ? 18.905 18.370 -48.421 1.00 91.00 206 ALA A C 1
ATOM 1580 O O . ALA A 1 206 ? 18.797 19.020 -49.459 1.00 91.00 206 ALA A O 1
ATOM 1581 N N . ASN A 1 207 ? 19.426 18.897 -47.310 1.00 90.88 207 ASN A N 1
ATOM 1582 C CA . ASN A 1 207 ? 19.887 20.283 -47.243 1.00 90.88 207 ASN A CA 1
ATOM 1583 C C . ASN A 1 207 ? 21.196 20.506 -48.006 1.00 90.88 207 ASN A C 1
ATOM 1585 O O . ASN A 1 207 ? 21.306 21.504 -48.714 1.00 90.88 207 ASN A O 1
ATOM 1589 N N . VAL A 1 208 ? 22.158 19.582 -47.931 1.00 91.50 208 VAL A N 1
ATOM 1590 C CA . VAL A 1 208 ? 23.407 19.687 -48.706 1.00 91.50 208 VAL A CA 1
ATOM 1591 C C . VAL A 1 208 ? 23.097 19.712 -50.200 1.00 91.50 208 VAL A C 1
ATOM 1593 O O . VAL A 1 208 ? 23.521 20.632 -50.885 1.00 91.50 208 VAL A O 1
ATOM 1596 N N . LEU A 1 209 ? 22.266 18.786 -50.688 1.00 88.56 209 LEU A N 1
ATOM 1597 C CA . LEU A 1 209 ? 21.877 18.748 -52.103 1.00 88.56 209 LEU A CA 1
ATOM 1598 C C . LEU A 1 209 ? 21.027 19.952 -52.542 1.00 88.56 209 LEU A C 1
ATOM 1600 O O . LEU A 1 209 ? 20.957 20.249 -53.731 1.00 88.56 209 LEU A O 1
ATOM 1604 N N . ARG A 1 210 ? 20.351 20.629 -51.607 1.00 90.00 210 ARG A N 1
ATOM 1605 C CA . ARG A 1 210 ? 19.545 21.824 -51.896 1.00 90.00 210 ARG A CA 1
ATOM 1606 C C . ARG A 1 210 ? 20.388 23.095 -51.988 1.00 90.00 210 ARG A C 1
ATOM 1608 O O . ARG A 1 210 ? 20.044 23.969 -52.778 1.00 90.00 210 ARG A O 1
ATOM 1615 N N . TYR A 1 211 ? 21.417 23.233 -51.154 1.00 91.62 211 TYR A N 1
ATOM 1616 C CA . TYR A 1 211 ? 22.165 24.488 -51.014 1.00 91.62 211 TYR A CA 1
ATOM 1617 C C . TYR A 1 211 ? 23.573 24.449 -51.620 1.00 91.62 211 TYR A C 1
ATOM 1619 O O . TYR A 1 211 ? 24.131 25.511 -51.888 1.00 91.62 211 TYR A O 1
ATOM 1627 N N . VAL A 1 212 ? 24.139 23.267 -51.872 1.00 91.75 212 VAL A N 1
ATOM 1628 C CA . VAL A 1 212 ? 25.454 23.110 -52.506 1.00 91.75 212 VAL A CA 1
ATOM 1629 C C . VAL A 1 212 ? 25.251 22.728 -53.968 1.00 91.75 212 VAL A C 1
ATOM 1631 O O . VAL A 1 212 ? 24.604 21.734 -54.285 1.00 91.75 212 VAL A O 1
ATOM 1634 N N . SER A 1 213 ? 25.773 23.563 -54.868 1.00 86.50 213 SER A N 1
ATOM 1635 C CA . SER A 1 213 ? 25.570 23.411 -56.318 1.00 86.50 213 SER A CA 1
ATOM 1636 C C . SER A 1 213 ? 26.628 22.518 -56.964 1.00 86.50 213 SER A C 1
ATOM 1638 O O . SER A 1 213 ? 26.358 21.877 -57.977 1.00 86.50 213 SER A O 1
ATOM 1640 N N . ASP A 1 214 ? 27.834 22.485 -56.389 1.00 93.25 214 ASP A N 1
ATOM 1641 C CA . ASP A 1 214 ? 28.925 21.656 -56.882 1.00 93.25 214 ASP A CA 1
ATOM 1642 C C . ASP A 1 214 ? 28.777 20.206 -56.400 1.00 93.25 214 ASP A C 1
ATOM 1644 O O . ASP A 1 214 ? 28.578 19.920 -55.213 1.00 93.25 214 ASP A O 1
ATOM 1648 N N . ALA A 1 215 ? 28.862 19.277 -57.349 1.00 85.12 215 ALA A N 1
ATOM 1649 C CA . ALA A 1 215 ? 28.686 17.855 -57.100 1.00 85.12 215 ALA A CA 1
ATOM 1650 C C . ALA A 1 215 ? 29.879 17.255 -56.343 1.00 85.12 215 ALA A C 1
ATOM 1652 O O . ALA A 1 215 ? 29.697 16.319 -55.557 1.00 85.12 215 ALA A O 1
ATOM 1653 N N . GLU A 1 216 ? 31.084 17.785 -56.562 1.00 88.62 216 GLU A N 1
ATOM 1654 C CA . GLU A 1 216 ? 32.289 17.323 -55.877 1.00 88.62 216 GLU A CA 1
ATOM 1655 C C . GLU A 1 216 ? 32.286 17.782 -54.411 1.00 88.62 216 GLU A C 1
ATOM 1657 O O . GLU A 1 216 ? 32.421 16.955 -53.503 1.00 88.62 216 GLU A O 1
ATOM 1662 N N . GLU A 1 217 ? 31.989 19.060 -54.169 1.00 88.50 217 GLU A N 1
ATOM 1663 C CA . GLU A 1 217 ? 31.852 19.642 -52.831 1.00 88.50 217 GLU A CA 1
ATOM 1664 C C . GLU A 1 217 ? 30.701 19.017 -52.022 1.00 88.50 217 GLU A C 1
ATOM 1666 O O . GLU A 1 217 ? 30.884 18.635 -50.861 1.00 88.50 217 GLU A O 1
ATOM 1671 N N . SER A 1 218 ? 29.534 18.799 -52.644 1.00 88.94 218 SER A N 1
ATOM 1672 C CA . SER A 1 218 ? 28.399 18.105 -52.009 1.00 88.94 218 SER A CA 1
ATOM 1673 C C . SER A 1 218 ? 28.786 16.705 -51.539 1.00 88.94 218 SER A C 1
ATOM 1675 O O . SER A 1 218 ? 28.449 16.281 -50.431 1.00 88.94 218 SER A O 1
ATOM 1677 N N . ARG A 1 219 ? 29.516 15.967 -52.384 1.00 87.31 219 ARG A N 1
ATOM 1678 C CA . ARG A 1 219 ? 29.960 14.609 -52.072 1.00 87.31 219 ARG A CA 1
ATOM 1679 C C . ARG A 1 219 ? 30.981 14.608 -50.937 1.00 87.31 219 ARG A C 1
ATOM 1681 O O . ARG A 1 219 ? 30.877 13.763 -50.048 1.00 87.31 219 ARG A O 1
ATOM 1688 N N . ALA A 1 220 ? 31.930 15.540 -50.950 1.00 89.38 220 ALA A N 1
ATOM 1689 C CA . ALA A 1 220 ? 32.928 15.678 -49.894 1.00 89.38 220 ALA A CA 1
ATOM 1690 C C . ALA A 1 220 ? 32.275 15.960 -48.528 1.00 89.38 220 ALA A C 1
ATOM 1692 O O . ALA A 1 220 ? 32.590 15.282 -47.546 1.00 89.38 220 ALA A O 1
ATOM 1693 N N . LEU A 1 221 ? 31.304 16.880 -48.481 1.00 89.31 221 LEU A N 1
ATOM 1694 C CA . LEU A 1 221 ? 30.568 17.230 -47.262 1.00 89.31 221 LEU A CA 1
ATOM 1695 C C . LEU A 1 221 ? 29.767 16.051 -46.698 1.00 89.31 221 LEU A C 1
ATOM 1697 O O . LEU A 1 221 ? 29.870 15.759 -45.508 1.00 89.31 221 LEU A O 1
ATOM 1701 N N . LEU A 1 222 ? 29.023 15.320 -47.535 1.00 90.00 222 LEU A N 1
ATOM 1702 C CA . LEU A 1 222 ? 28.234 14.167 -47.076 1.00 90.00 222 LEU A CA 1
ATOM 1703 C C . LEU A 1 222 ? 29.106 13.044 -46.507 1.00 90.00 222 LEU A C 1
ATOM 1705 O O . LEU A 1 222 ? 28.746 12.427 -45.502 1.00 90.00 222 LEU A O 1
ATOM 1709 N N . VAL A 1 223 ? 30.262 12.787 -47.124 1.00 89.75 223 VAL A N 1
ATOM 1710 C CA . VAL A 1 223 ? 31.224 11.795 -46.625 1.00 89.75 223 VAL A CA 1
ATOM 1711 C C . VAL A 1 223 ? 31.801 12.233 -45.278 1.00 89.75 223 VAL A C 1
ATOM 1713 O O . VAL A 1 223 ? 31.857 11.421 -44.353 1.00 89.75 223 VAL A O 1
ATOM 1716 N N . ALA A 1 224 ? 32.180 13.506 -45.139 1.00 88.88 224 ALA A N 1
ATOM 1717 C CA . ALA A 1 224 ? 32.680 14.052 -43.880 1.00 88.88 224 ALA A CA 1
ATOM 1718 C C . ALA A 1 224 ? 31.631 13.938 -42.760 1.00 88.88 224 ALA A C 1
ATOM 1720 O O . ALA A 1 224 ? 31.910 13.340 -41.720 1.00 88.88 224 ALA A O 1
ATOM 1721 N N . THR A 1 225 ? 30.392 14.385 -43.001 1.00 88.00 225 THR A N 1
ATOM 1722 C CA . THR A 1 225 ? 29.319 14.312 -41.997 1.00 88.00 225 THR A CA 1
ATOM 1723 C C . THR A 1 225 ? 28.957 12.870 -41.633 1.00 88.00 225 THR A C 1
ATOM 1725 O O . THR A 1 225 ? 28.722 12.569 -40.463 1.00 88.00 225 THR A O 1
ATOM 1728 N N . SER A 1 226 ? 28.966 11.939 -42.595 1.00 84.75 226 SER A N 1
ATOM 1729 C CA . SER A 1 226 ? 28.731 10.519 -42.304 1.00 84.75 226 SER A CA 1
ATOM 1730 C C . SER A 1 226 ? 29.821 9.913 -41.410 1.00 84.75 226 SER A C 1
ATOM 1732 O O . SER A 1 226 ? 29.516 9.049 -40.583 1.00 84.75 226 SER A O 1
ATOM 1734 N N . ASN A 1 227 ? 31.078 10.336 -41.568 1.00 86.44 227 ASN A N 1
ATOM 1735 C CA . ASN A 1 227 ? 32.183 9.885 -40.723 1.00 86.44 227 ASN A CA 1
ATOM 1736 C C . ASN A 1 227 ? 32.086 10.468 -39.307 1.00 86.44 227 ASN A C 1
ATOM 1738 O O . ASN A 1 227 ? 32.305 9.738 -38.338 1.00 86.44 227 ASN A O 1
ATOM 1742 N N . ASP A 1 228 ? 31.684 11.734 -39.173 1.00 86.12 228 ASP A N 1
ATOM 1743 C CA . ASP A 1 228 ? 31.468 12.376 -37.873 1.00 86.12 228 ASP A CA 1
ATOM 1744 C C . ASP A 1 228 ? 30.330 11.715 -37.087 1.00 86.12 228 ASP A C 1
ATOM 1746 O O . ASP A 1 228 ? 30.499 11.395 -35.908 1.00 86.12 228 ASP A O 1
ATOM 1750 N N . ILE A 1 229 ? 29.205 11.413 -37.747 1.00 84.31 229 ILE A N 1
ATOM 1751 C CA . ILE A 1 229 ? 28.091 10.667 -37.139 1.00 84.31 229 ILE A CA 1
ATOM 1752 C C . ILE A 1 229 ? 28.577 9.296 -36.655 1.00 84.31 229 ILE A C 1
ATOM 1754 O O . ILE A 1 229 ? 28.328 8.918 -35.510 1.00 84.31 229 ILE A O 1
ATOM 1758 N N . ARG A 1 230 ? 29.331 8.560 -37.484 1.00 81.62 230 ARG A N 1
ATOM 1759 C CA . ARG A 1 230 ? 29.895 7.257 -37.096 1.00 81.62 230 ARG A CA 1
ATOM 1760 C C . ARG A 1 230 ? 30.821 7.377 -35.880 1.00 81.62 230 ARG A C 1
ATOM 1762 O O . ARG A 1 230 ? 30.776 6.512 -35.006 1.00 81.62 230 ARG A O 1
ATOM 1769 N N . ARG A 1 231 ? 31.615 8.449 -35.791 1.00 84.19 231 ARG A N 1
ATOM 1770 C CA . ARG A 1 231 ? 32.496 8.713 -34.645 1.00 84.19 231 ARG A CA 1
ATOM 1771 C C . ARG A 1 231 ? 31.695 8.920 -33.361 1.00 84.19 231 ARG A C 1
ATOM 1773 O O . ARG A 1 231 ? 31.976 8.240 -32.379 1.00 84.19 231 ARG A O 1
ATOM 1780 N N . VAL A 1 232 ? 30.671 9.776 -33.388 1.00 82.31 232 VAL A N 1
ATOM 1781 C CA . VAL A 1 232 ? 29.790 10.038 -32.233 1.00 82.31 232 VAL A CA 1
ATOM 1782 C C . VAL A 1 232 ? 29.128 8.749 -31.733 1.00 82.31 232 VAL A C 1
ATOM 1784 O O . VAL A 1 232 ? 29.125 8.483 -30.529 1.00 82.31 232 VAL A O 1
ATOM 1787 N N . LEU A 1 233 ? 28.645 7.908 -32.653 1.00 76.44 233 LEU A N 1
ATOM 1788 C CA . LEU A 1 233 ? 28.031 6.620 -32.314 1.00 76.44 233 LEU A CA 1
ATOM 1789 C C . LEU A 1 233 ? 29.032 5.637 -31.692 1.00 76.44 233 LEU A C 1
ATOM 1791 O O . LEU A 1 233 ? 28.692 4.935 -30.743 1.00 76.44 233 LEU A O 1
ATOM 1795 N N . SER A 1 234 ? 30.277 5.620 -32.172 1.00 76.00 234 SER A N 1
ATOM 1796 C CA . SER A 1 234 ? 31.326 4.761 -31.608 1.00 76.00 234 SER A CA 1
ATOM 1797 C C . SER A 1 234 ? 31.802 5.204 -30.218 1.00 76.00 234 SER A C 1
ATOM 1799 O O . SER A 1 234 ? 32.132 4.358 -29.393 1.00 76.00 234 SER A O 1
ATOM 1801 N N . THR A 1 235 ? 31.787 6.508 -29.920 1.00 70.88 235 THR A N 1
ATOM 1802 C CA . THR A 1 235 ? 32.170 7.042 -28.602 1.00 70.88 235 THR A CA 1
ATOM 1803 C C . THR A 1 235 ? 31.068 6.910 -27.549 1.00 70.88 235 THR A C 1
ATOM 1805 O O . THR A 1 235 ? 31.376 6.751 -26.373 1.00 70.88 235 THR A O 1
ATOM 1808 N N . GLY A 1 236 ? 29.790 6.932 -27.947 1.00 56.59 236 GLY A N 1
ATOM 1809 C CA . GLY A 1 236 ? 28.658 6.759 -27.025 1.00 56.59 236 GLY A CA 1
ATOM 1810 C C . GLY A 1 236 ? 28.461 5.319 -26.531 1.00 56.59 236 GLY A C 1
ATOM 1811 O O . GLY A 1 236 ? 27.972 5.114 -25.425 1.00 56.59 236 GLY A O 1
ATOM 1812 N N . ALA A 1 237 ? 28.888 4.316 -27.306 1.00 48.88 237 ALA A N 1
ATOM 1813 C CA . ALA A 1 237 ? 28.744 2.900 -26.952 1.00 48.88 237 ALA A CA 1
ATOM 1814 C C . ALA A 1 237 ? 29.732 2.411 -25.867 1.00 48.88 237 ALA A C 1
ATOM 1816 O O . ALA A 1 237 ? 29.519 1.350 -25.285 1.00 48.88 237 ALA A O 1
ATOM 1817 N N . GLY A 1 238 ? 30.797 3.168 -25.573 1.00 41.31 238 GLY A N 1
ATOM 1818 C CA . GLY A 1 238 ? 31.822 2.788 -24.590 1.00 41.31 238 GLY A CA 1
ATOM 1819 C C . GLY A 1 238 ? 31.506 3.151 -23.133 1.00 41.31 238 GLY A C 1
ATOM 1820 O O . GLY A 1 238 ? 32.162 2.639 -22.236 1.00 41.31 238 GLY A O 1
ATOM 1821 N N . GLY A 1 239 ? 30.512 4.010 -22.878 1.00 40.78 239 GLY A N 1
ATOM 1822 C CA . GLY A 1 239 ? 30.199 4.511 -21.529 1.00 40.78 239 GLY A CA 1
ATOM 1823 C C . GLY A 1 239 ? 29.204 3.670 -20.719 1.00 40.78 239 GLY A C 1
ATOM 1824 O O . GLY A 1 239 ? 28.967 3.982 -19.560 1.00 40.78 239 GLY A O 1
ATOM 1825 N N . ALA A 1 240 ? 28.609 2.627 -21.309 1.00 43.62 240 ALA A N 1
ATOM 1826 C CA . ALA A 1 240 ? 27.572 1.806 -20.669 1.00 43.62 240 ALA A CA 1
ATOM 1827 C C . ALA A 1 240 ? 28.080 0.445 -20.142 1.00 43.62 240 ALA A C 1
ATOM 1829 O O . ALA A 1 240 ? 27.280 -0.363 -19.679 1.00 43.62 240 ALA A O 1
ATOM 1830 N N . ALA A 1 241 ? 29.387 0.167 -20.232 1.00 37.25 241 ALA A N 1
ATOM 1831 C CA . ALA A 1 241 ? 29.984 -1.112 -19.825 1.00 37.25 241 ALA A CA 1
ATOM 1832 C C . ALA A 1 241 ? 30.771 -1.059 -18.496 1.00 37.25 241 ALA A C 1
ATOM 1834 O O . ALA A 1 241 ? 31.260 -2.093 -18.048 1.00 37.25 241 ALA A O 1
ATOM 1835 N N . GLU A 1 242 ? 30.869 0.104 -17.845 1.00 36.66 242 GLU A N 1
ATOM 1836 C CA . GLU A 1 242 ? 31.550 0.274 -16.553 1.00 36.66 242 GLU A CA 1
ATOM 1837 C C . GLU A 1 242 ? 30.657 1.029 -15.554 1.00 36.66 242 GLU A C 1
ATOM 1839 O O . GLU A 1 242 ? 30.845 2.218 -15.302 1.00 36.66 242 GLU A O 1
ATOM 1844 N N . SER A 1 243 ? 29.666 0.336 -14.984 1.00 34.59 243 SER A N 1
ATOM 1845 C CA . SER A 1 243 ? 29.016 0.707 -13.713 1.00 34.59 243 SER A CA 1
ATOM 1846 C C . SER A 1 243 ? 28.252 -0.468 -13.119 1.00 34.59 243 SER A C 1
ATOM 1848 O O . SER A 1 243 ? 27.341 -0.962 -13.825 1.00 34.59 243 SER A O 1
#

pLDDT: mean 79.93, std 14.55, range [34.59, 96.75]

Sequence (243 aa):
MSRIGNKRETTVEMIDGVRYRNGGRLCNAKRDTCGAYAVGGGEKCHYHGGKTPKGVDSPHAKHLRYSKALPDRMAAQYAEALADGDLLELRSEAALLQVRVADLLARVDVGESGALWAKLLKSWEKYQEALLLGDVEKVVPARRALGELIAAGAADYEAWAEVSKTVEAKRKVVETERRRLNDLGVMIPADRVMALILMVSEMVKANVLRYVSDAEESRALLVATSNDIRRVLSTGAGGAAES

Secondary structure (DSSP, 8-state):
----------PPEEETTEEEETTEEBP--TTT---SBPGGGSSS-GGGTTTS--GGG-TT-S-GGGSTTS-HHHHHHHHHHHH-TTTT--HHHHHHHHHHHHHHHHHH-S--HHHHHHHHHHHHHHHHHHHHTT-HHHHHHHHHHHHHHHHHHHHHHHHHHHHHHHHHHHHHHHHHHHHHHHHHHHS--HHHHHHHHHHHHHHHHHHHHHH---HHHHHHHHHHHHHHHHHHHHHHTTTTS--

Foldseek 3Di:
DDDPDPPDDFDWDADPNWTDTPNFTQAPPPPSPRRHGQPPPDRHRPVGCSVPDAQPRHPPCPDSPPGPPPPPVVVVVVVVCVVDPCVQPLPVVLVVLVVVLVVLCVVLPPPCPVVLVVQLVVLVVQLVVCVVVVVPVSNVVSVVSNVVSVVVNVVSVVSVVVSVVSVVVSVVSVVSNVVVVVVVVVCPPPVNVVVVLVVVLVVLLVVLVVPPPDPVVSVVVSVVVVVVSVVVVVVVVPPPPDD